Protein AF-A0A1Y2C3Q1-F1 (afdb_monomer_lite)

Secondary structure (DSSP, 8-state):
------------PPP-------TT---TTS--SSHHHHHHHHHHHHHHHHHHHHHHHHHHHHHHHHHHTSHHHHHHHHHHHHHHHHHHHHHHHHHHHHHHH------------------------------S----PPPPPP------------------HHHHHHHHSPP-PPPPHHHHHHHHHHHHHHHHHT-GGGTT-HHHHHHHHHHHHHHHHHHHTT--HHHHHHHHHHHHHHHHHHHHHHTT-HHHHHHHHHHHHHHHHHH---HHHHTSPPGGGTT---

pLDDT: mean 74.07, std 19.71, range [37.53, 97.88]

Radius of gyration: 37.32 Å; chains: 1; bounding box: 146×55×83 Å

Organism: NCBI:txid329046

Sequence (286 aa):
MNFHIGNHAWYGGPLPTKTKSNRGRKPTNTEPATKRIAQVRAATAKYKEKKEQYVKGLEDTLQQLKLQQTPEYRAFLQERLAFLESENQALKALAASFTTMDGNNYNFDFNFATDSEVSPPSVFSSETQFDDLFIFDPIPLPSTTFIQSYADASSVSSTDSDLEVLLNSPLIEPPTPESVVEIPFHKIKKALYAIPSLANDPKLVDTLYDHYVTFLGFLTQEVNPFFCRFTYGKILIAQGKLVEKCKPSQQDVTTAVSIFDAVKDEFMCDIDEVCAPNPRFKKLEI

InterPro domains:
  IPR046347 Basic-leucine zipper domain superfamily [SSF57959] (31-91)
  IPR050936 AP-1-like transcription factor yap1-like [PTHR40621] (16-120)

Structure (mmCIF, N/CA/C/O backbone):
data_AF-A0A1Y2C3Q1-F1
#
_entry.id   AF-A0A1Y2C3Q1-F1
#
loop_
_atom_site.group_PDB
_atom_site.id
_atom_site.type_symbol
_atom_site.label_atom_id
_atom_site.label_alt_id
_atom_site.label_comp_id
_atom_site.label_asym_id
_atom_site.label_entity_id
_atom_site.label_seq_id
_atom_site.pdbx_PDB_ins_code
_atom_site.Cartn_x
_atom_site.Cartn_y
_atom_site.Cartn_z
_atom_site.occupancy
_atom_site.B_iso_or_equiv
_atom_site.auth_seq_id
_atom_site.auth_comp_id
_atom_site.auth_asym_id
_atom_site.auth_atom_id
_atom_site.pdbx_PDB_model_num
ATOM 1 N N . MET A 1 1 ? 92.241 7.405 45.699 1.00 43.59 1 MET A N 1
ATOM 2 C CA . MET A 1 1 ? 91.802 8.805 45.879 1.00 43.59 1 MET A CA 1
ATOM 3 C C . MET A 1 1 ? 90.330 8.784 46.244 1.00 43.59 1 MET A C 1
ATOM 5 O O . MET A 1 1 ? 89.537 8.259 45.476 1.00 43.59 1 MET A O 1
ATOM 9 N N . ASN A 1 2 ? 90.012 9.258 47.449 1.00 46.09 2 ASN A N 1
ATOM 10 C CA . ASN A 1 2 ? 88.661 9.351 48.004 1.00 46.09 2 ASN A CA 1
ATOM 11 C C . ASN A 1 2 ? 87.981 10.642 47.536 1.00 46.09 2 ASN A C 1
ATOM 13 O O . ASN A 1 2 ? 88.541 11.704 47.776 1.00 46.09 2 ASN A O 1
ATOM 17 N N . PHE A 1 3 ? 86.756 10.558 47.016 1.00 50.84 3 PHE A N 1
ATOM 18 C CA . PHE A 1 3 ? 85.782 11.661 47.003 1.00 50.84 3 PHE A CA 1
ATOM 19 C C . PHE A 1 3 ? 84.390 11.039 47.195 1.00 50.84 3 PHE A C 1
ATOM 21 O O . PHE A 1 3 ? 83.915 10.295 46.347 1.00 50.84 3 PHE A O 1
ATOM 28 N N . HIS A 1 4 ? 83.926 10.972 48.443 1.00 53.00 4 HIS A N 1
ATOM 29 C CA . HIS A 1 4 ? 82.964 11.893 49.068 1.00 53.00 4 HIS A CA 1
ATOM 30 C C . HIS A 1 4 ? 81.578 11.905 48.409 1.00 53.00 4 HIS A C 1
ATOM 32 O O . HIS A 1 4 ? 81.328 12.552 47.397 1.00 53.00 4 HIS A O 1
ATOM 38 N N . ILE A 1 5 ? 80.690 11.168 49.078 1.00 55.56 5 ILE A N 1
ATOM 39 C CA . ILE A 1 5 ? 79.243 11.094 48.908 1.00 55.56 5 ILE A CA 1
ATOM 40 C C . ILE A 1 5 ? 78.635 12.433 49.338 1.00 55.56 5 ILE A C 1
ATOM 42 O O . ILE A 1 5 ? 78.818 12.858 50.477 1.00 55.56 5 ILE A O 1
ATOM 46 N N . GLY A 1 6 ? 77.885 13.069 48.440 1.00 51.25 6 GLY A N 1
ATOM 47 C CA . GLY A 1 6 ? 77.020 14.206 48.741 1.00 51.25 6 GLY A CA 1
ATOM 48 C C . GLY A 1 6 ? 75.558 13.807 48.578 1.00 51.25 6 GLY A C 1
ATOM 49 O O . GLY A 1 6 ? 75.019 13.863 47.477 1.00 51.25 6 GLY A O 1
ATOM 50 N N . ASN A 1 7 ? 74.925 13.403 49.680 1.00 52.00 7 ASN A N 1
ATOM 51 C CA . ASN A 1 7 ? 73.472 13.300 49.782 1.00 52.00 7 ASN A CA 1
ATOM 52 C C . ASN A 1 7 ? 72.873 14.711 49.744 1.00 52.00 7 ASN A C 1
ATOM 54 O O . ASN A 1 7 ? 73.048 15.474 50.691 1.00 52.00 7 ASN A O 1
ATOM 58 N N . HIS A 1 8 ? 72.112 15.032 48.699 1.00 53.50 8 HIS A N 1
ATOM 59 C CA . HIS A 1 8 ? 71.187 16.162 48.721 1.00 53.50 8 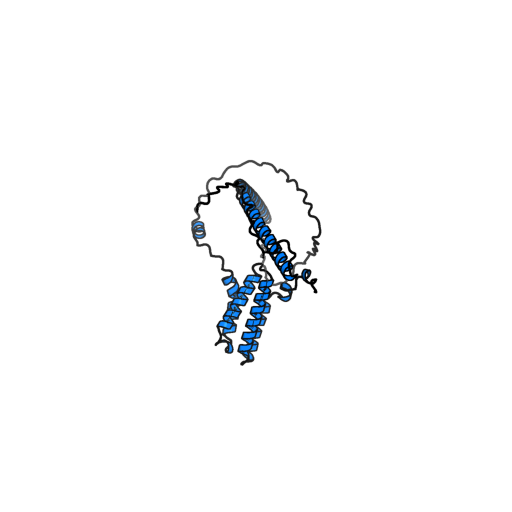HIS A CA 1
ATOM 60 C C . HIS A 1 8 ? 69.777 15.678 48.392 1.00 53.50 8 HIS A C 1
ATOM 62 O O . HIS A 1 8 ? 69.382 15.535 47.238 1.00 53.50 8 HIS A O 1
ATOM 68 N N . ALA A 1 9 ? 69.023 15.425 49.460 1.00 54.44 9 ALA A N 1
ATOM 69 C CA . ALA A 1 9 ? 67.578 15.332 49.427 1.00 54.44 9 ALA A CA 1
ATOM 70 C C . ALA A 1 9 ? 67.004 16.738 49.189 1.00 54.44 9 ALA A C 1
ATOM 72 O O . ALA A 1 9 ? 67.125 17.612 50.047 1.00 54.44 9 ALA A O 1
ATOM 73 N N . TRP A 1 10 ? 66.375 16.949 48.033 1.00 52.78 10 TRP A N 1
ATOM 74 C CA . TRP A 1 10 ? 65.517 18.103 47.773 1.00 52.78 10 TRP A CA 1
ATOM 75 C C . TRP A 1 10 ? 64.101 17.605 47.475 1.00 52.78 10 TRP A C 1
ATOM 77 O O . TRP A 1 10 ? 63.815 17.087 46.403 1.00 52.78 10 TRP A O 1
ATOM 87 N N . TYR A 1 11 ? 63.271 17.704 48.514 1.00 48.56 11 TYR A N 1
ATOM 88 C CA . TYR A 1 11 ? 61.828 17.942 48.533 1.00 48.56 11 TYR A CA 1
ATOM 89 C C . TYR A 1 11 ? 60.991 17.528 47.311 1.00 48.56 11 TYR A C 1
ATOM 91 O O . TYR A 1 11 ? 61.009 18.154 46.252 1.00 48.56 11 TYR A O 1
ATOM 99 N N . GLY A 1 12 ? 60.138 16.526 47.544 1.00 54.03 12 GLY A N 1
ATOM 100 C CA . GLY A 1 12 ? 59.015 16.169 46.688 1.00 54.03 12 GLY A CA 1
ATOM 101 C C . GLY A 1 12 ? 57.941 17.255 46.643 1.00 54.03 12 GLY A C 1
ATOM 102 O O . GLY A 1 12 ? 57.131 17.387 47.557 1.00 54.03 12 GLY A O 1
ATOM 103 N N . GLY A 1 13 ? 57.895 17.979 45.528 1.00 51.97 13 GLY A N 1
ATOM 104 C CA . GLY A 1 13 ? 56.669 18.598 45.033 1.00 51.97 13 GLY A CA 1
ATOM 105 C C . GLY A 1 13 ? 55.967 17.641 44.059 1.00 51.97 13 GLY A C 1
ATOM 106 O O . GLY A 1 13 ? 56.655 16.949 43.302 1.00 51.97 13 GLY A O 1
ATOM 107 N N . PRO A 1 14 ? 54.623 17.561 44.043 1.00 59.09 14 PRO A N 1
ATOM 108 C CA . PRO A 1 14 ? 53.914 16.797 43.026 1.00 59.09 14 PRO A CA 1
ATOM 109 C C . PRO A 1 14 ? 54.254 17.375 41.649 1.00 59.09 14 PRO A C 1
ATOM 111 O O . PRO A 1 14 ? 53.996 18.543 41.360 1.00 59.09 14 PRO A O 1
ATOM 114 N N . LEU A 1 15 ? 54.874 16.546 40.809 1.00 58.53 15 LEU A N 1
ATOM 115 C CA . LEU A 1 15 ? 55.157 16.873 39.417 1.00 58.53 15 LEU A CA 1
ATOM 116 C C . LEU A 1 15 ? 53.842 17.301 38.740 1.00 58.53 15 LEU A C 1
ATOM 118 O O . LEU A 1 15 ? 52.866 16.550 38.820 1.00 58.53 15 LEU A O 1
ATOM 122 N N . PRO A 1 16 ? 53.787 18.464 38.061 1.00 58.88 16 PRO A N 1
ATOM 123 C CA . PRO A 1 16 ? 52.615 18.855 37.296 1.00 58.88 16 PRO A CA 1
ATOM 124 C C . PRO A 1 16 ? 52.353 17.769 36.257 1.00 58.88 16 PRO A C 1
ATOM 126 O O . PRO A 1 16 ? 53.175 17.508 35.371 1.00 58.88 16 PRO A O 1
ATOM 129 N N . THR A 1 17 ? 51.221 17.086 36.407 1.00 60.34 17 THR A N 1
ATOM 130 C CA . THR A 1 17 ? 50.776 16.061 35.476 1.00 60.34 17 THR A CA 1
ATOM 131 C C . THR A 1 17 ? 50.603 16.736 34.124 1.00 60.34 17 THR A C 1
ATOM 133 O O . THR A 1 17 ? 49.692 17.530 33.905 1.00 60.34 17 THR A O 1
ATOM 136 N N . LYS A 1 18 ? 51.538 16.462 33.209 1.00 58.97 18 LYS A N 1
ATOM 137 C CA . LYS A 1 18 ? 51.430 16.853 31.805 1.00 58.97 18 LYS A CA 1
ATOM 138 C C . LYS A 1 18 ? 50.106 16.296 31.297 1.00 58.97 18 LYS A C 1
ATOM 140 O O . LYS A 1 18 ? 49.993 15.099 31.029 1.00 58.97 18 LYS A O 1
ATOM 145 N N . THR A 1 19 ? 49.095 17.154 31.201 1.00 59.28 19 THR A N 1
ATOM 146 C CA . THR A 1 19 ? 47.855 16.844 30.504 1.00 59.28 19 THR A CA 1
ATOM 147 C C . THR A 1 19 ? 48.266 16.403 29.108 1.00 59.28 19 THR A C 1
ATOM 149 O O . THR A 1 19 ? 48.978 17.116 28.398 1.00 59.28 19 THR A O 1
ATOM 152 N N . LYS A 1 20 ? 47.930 15.156 28.755 1.00 60.84 20 LYS A N 1
ATOM 153 C CA . LYS A 1 20 ? 48.218 14.592 27.437 1.00 60.84 20 LYS A CA 1
ATOM 154 C C . LYS A 1 20 ? 47.609 15.532 26.402 1.00 60.84 20 LYS A C 1
ATOM 156 O O . LYS A 1 20 ? 46.400 15.551 26.194 1.00 60.84 20 LYS A O 1
ATOM 161 N N . SER A 1 21 ? 48.465 16.348 25.799 1.00 58.47 21 SER A N 1
ATOM 162 C CA . SER A 1 21 ? 48.127 17.190 24.669 1.00 58.47 21 SER A CA 1
ATOM 163 C C . SER A 1 21 ? 47.647 16.259 23.564 1.00 58.47 21 SER A C 1
ATOM 165 O O . SER A 1 21 ? 48.439 15.528 22.970 1.00 58.47 21 SER A O 1
ATOM 167 N N . ASN A 1 22 ? 46.340 16.266 23.297 1.00 57.56 22 ASN A N 1
ATOM 168 C CA . ASN A 1 22 ? 45.761 15.699 22.083 1.00 57.56 22 ASN A CA 1
ATOM 169 C C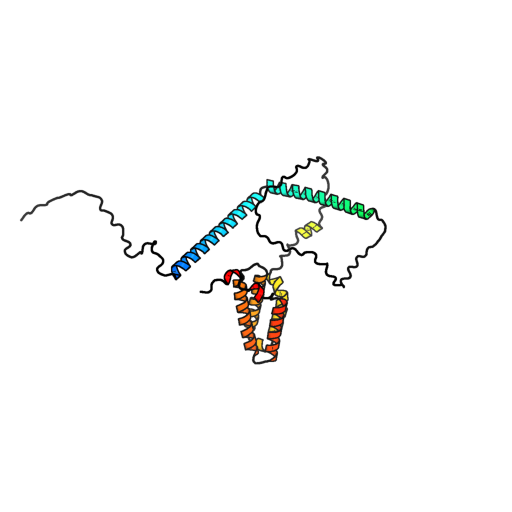 . ASN A 1 22 ? 46.153 16.599 20.900 1.00 57.56 22 ASN A C 1
ATOM 171 O O . ASN A 1 22 ? 45.308 17.224 20.258 1.00 57.56 22 ASN A O 1
ATOM 175 N N . ARG A 1 23 ? 47.461 16.705 20.642 1.00 54.28 23 ARG A N 1
ATOM 176 C CA . ARG A 1 23 ? 48.055 1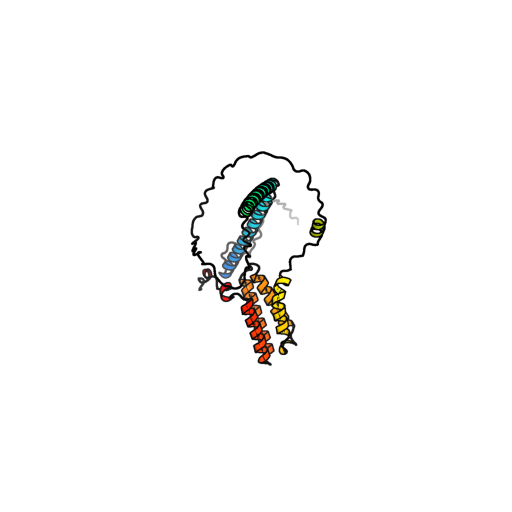7.412 19.513 1.00 54.28 23 ARG A CA 1
ATOM 177 C C . ARG A 1 23 ? 47.625 16.670 18.250 1.00 54.28 23 ARG A C 1
ATOM 179 O O . ARG A 1 23 ? 48.231 15.678 17.870 1.00 54.28 23 ARG A O 1
ATOM 186 N N . GLY A 1 24 ? 46.505 17.101 17.672 1.00 61.28 24 GLY A N 1
ATOM 187 C CA . GLY A 1 24 ? 45.910 16.497 16.477 1.00 61.28 24 GLY A CA 1
ATOM 188 C C . GLY A 1 24 ? 44.382 16.418 16.470 1.00 61.28 24 GLY A C 1
ATOM 189 O O . GLY A 1 24 ? 43.805 16.198 15.408 1.00 61.28 24 GLY A O 1
ATOM 190 N N . ARG A 1 25 ? 43.691 16.637 17.599 1.00 62.38 25 ARG A N 1
ATOM 191 C CA . ARG A 1 25 ? 42.221 16.736 17.595 1.00 62.38 25 ARG A CA 1
ATOM 192 C C . ARG A 1 25 ? 41.808 18.200 17.508 1.00 62.38 25 ARG A C 1
ATOM 194 O O . ARG A 1 25 ? 42.002 18.952 18.458 1.00 62.38 25 ARG A O 1
ATOM 201 N N . LYS A 1 26 ? 41.257 18.604 16.356 1.00 64.62 26 LYS A N 1
ATOM 202 C CA . LYS A 1 26 ? 40.632 19.926 16.204 1.00 64.62 26 LYS A CA 1
ATOM 203 C C . LYS A 1 26 ? 39.557 20.077 17.294 1.00 64.62 26 LYS A C 1
ATOM 205 O O . LYS A 1 26 ? 38.781 19.134 17.471 1.00 64.62 26 LYS A O 1
ATOM 210 N N . PRO A 1 27 ? 39.507 21.201 18.030 1.00 63.00 27 PRO A N 1
ATOM 211 C CA . PRO A 1 27 ? 38.452 21.432 19.006 1.00 63.00 27 PRO A CA 1
ATOM 212 C C . PRO A 1 27 ? 37.097 21.312 18.304 1.00 63.00 27 PRO A C 1
ATOM 214 O O . PRO A 1 27 ? 36.889 21.875 17.226 1.00 63.00 27 PRO A O 1
ATOM 217 N N . THR A 1 28 ? 36.181 20.560 18.912 1.00 58.22 28 THR A N 1
ATOM 218 C CA . THR A 1 28 ? 34.850 20.212 18.380 1.00 58.22 28 THR A CA 1
ATOM 219 C C . THR A 1 28 ? 33.963 21.436 18.106 1.00 58.22 28 THR A C 1
ATOM 221 O O . THR A 1 28 ? 32.899 21.298 17.516 1.00 58.22 28 THR A O 1
ATOM 224 N N . AS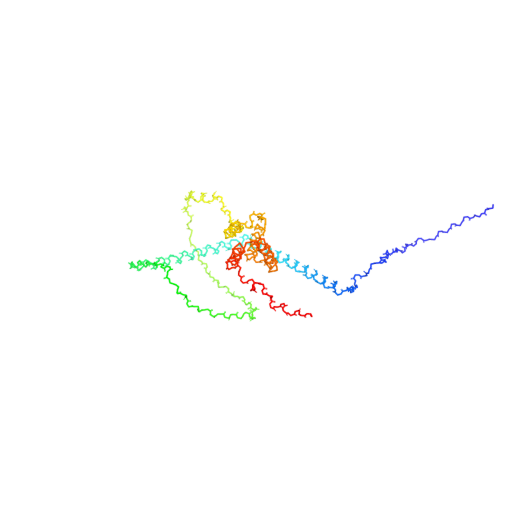N A 1 29 ? 34.428 22.630 18.486 1.00 57.53 29 ASN A N 1
ATOM 225 C CA . ASN A 1 29 ? 33.781 23.926 18.296 1.00 57.53 29 ASN A CA 1
ATOM 226 C C . ASN A 1 29 ? 34.214 24.662 17.012 1.00 57.53 29 ASN A C 1
ATOM 228 O O . ASN A 1 29 ? 33.951 25.848 16.853 1.00 57.53 29 ASN A O 1
ATOM 232 N N . THR A 1 30 ? 34.923 23.985 16.105 1.00 59.06 30 THR A N 1
ATOM 233 C CA . THR A 1 30 ? 35.246 24.549 14.791 1.00 59.06 30 THR A CA 1
ATOM 234 C C . THR A 1 30 ? 34.041 24.425 13.866 1.00 59.06 30 THR A C 1
ATOM 236 O O . THR A 1 30 ? 33.487 23.333 13.694 1.00 59.06 30 THR A O 1
ATOM 239 N N . GLU A 1 31 ? 33.644 25.554 13.274 1.00 61.81 31 GLU A N 1
ATOM 240 C CA . GLU A 1 31 ? 32.682 25.608 12.176 1.00 61.81 31 GLU A CA 1
ATOM 241 C C . GLU A 1 31 ? 32.985 24.497 11.151 1.00 61.81 31 GLU A C 1
ATOM 243 O O . GLU A 1 31 ? 34.153 24.175 10.893 1.00 61.81 31 GLU A O 1
ATOM 248 N N . PRO A 1 32 ? 31.953 23.832 10.606 1.00 64.50 32 PRO A N 1
ATOM 249 C CA . PRO A 1 32 ? 32.147 22.694 9.722 1.00 64.50 32 PRO A CA 1
ATOM 250 C C . PRO A 1 32 ? 33.004 23.107 8.525 1.00 64.50 32 PRO A C 1
ATOM 252 O O . PRO A 1 32 ? 32.660 24.028 7.795 1.00 64.50 32 PRO A O 1
ATOM 255 N N . ALA A 1 33 ? 34.102 22.379 8.300 1.00 68.50 33 ALA A N 1
ATOM 256 C CA . ALA A 1 33 ? 35.101 22.697 7.276 1.00 68.50 33 ALA A CA 1
ATOM 257 C C . ALA A 1 33 ? 34.529 22.828 5.847 1.00 68.50 33 ALA A C 1
ATOM 259 O O . ALA A 1 33 ? 35.192 23.367 4.968 1.00 68.50 33 ALA A O 1
ATOM 260 N N . THR A 1 34 ? 33.313 22.325 5.603 1.00 82.94 34 THR A N 1
ATOM 261 C CA . THR A 1 34 ? 32.574 22.490 4.348 1.00 82.94 34 THR A CA 1
ATOM 262 C C . THR A 1 34 ? 31.065 22.608 4.598 1.00 82.94 34 THR A C 1
ATOM 264 O O . THR A 1 34 ? 30.518 21.970 5.503 1.00 82.94 34 THR A O 1
ATOM 267 N N . LYS A 1 35 ? 30.365 23.360 3.730 1.00 84.81 35 LYS A N 1
ATOM 268 C CA . LYS A 1 35 ? 28.895 23.531 3.753 1.00 84.81 35 LYS A CA 1
ATOM 269 C C . LYS A 1 35 ? 28.137 22.194 3.783 1.00 84.81 35 LYS A C 1
ATOM 271 O O . LYS A 1 35 ? 27.154 22.053 4.504 1.00 84.81 35 LYS A O 1
ATOM 276 N N . ARG A 1 36 ? 28.638 21.180 3.066 1.00 80.50 36 ARG A N 1
ATOM 277 C CA . ARG A 1 36 ? 28.047 19.831 3.022 1.00 80.50 36 ARG A CA 1
ATOM 278 C C . ARG A 1 36 ? 28.038 19.149 4.394 1.00 80.50 36 ARG A C 1
ATOM 280 O O . ARG A 1 36 ? 27.043 18.537 4.763 1.00 80.50 36 ARG A O 1
ATOM 287 N N . ILE A 1 37 ? 29.114 19.278 5.174 1.00 83.56 37 ILE A N 1
ATOM 288 C CA . ILE A 1 37 ? 29.184 18.696 6.525 1.00 83.56 37 ILE A CA 1
ATOM 289 C C . ILE A 1 37 ? 28.181 19.386 7.457 1.00 83.56 37 ILE A C 1
ATOM 291 O O . ILE A 1 37 ? 27.545 18.710 8.265 1.00 83.56 37 ILE A O 1
ATOM 295 N N . ALA A 1 38 ? 27.999 20.705 7.323 1.00 84.88 38 ALA A N 1
ATOM 296 C CA . ALA A 1 38 ? 26.999 21.458 8.080 1.00 84.88 38 ALA A CA 1
ATOM 297 C C . ALA A 1 38 ? 25.581 20.926 7.823 1.00 84.88 38 ALA A C 1
ATOM 299 O O . ALA A 1 38 ? 24.855 20.611 8.763 1.00 84.88 38 ALA A O 1
ATOM 300 N N . GLN A 1 39 ? 25.229 20.750 6.546 1.00 86.19 39 GLN A N 1
ATOM 301 C CA . GLN A 1 39 ? 23.926 20.230 6.128 1.00 86.19 39 GLN A CA 1
ATOM 302 C C . GLN A 1 39 ? 23.690 18.805 6.632 1.00 86.19 39 GLN A C 1
ATOM 304 O O . GLN A 1 39 ? 22.630 18.523 7.181 1.00 86.19 39 GLN A O 1
ATOM 309 N N . VAL A 1 40 ? 24.684 17.917 6.518 1.00 89.62 40 VAL A N 1
ATOM 310 C CA . VAL A 1 40 ? 24.572 16.538 7.023 1.00 89.62 40 VAL A CA 1
ATOM 311 C C . VAL A 1 40 ? 24.378 16.518 8.541 1.00 89.62 40 VAL A C 1
ATOM 313 O O . VAL A 1 40 ? 23.530 15.776 9.038 1.00 89.62 40 VAL A O 1
ATOM 316 N N . ARG A 1 41 ? 25.108 17.354 9.293 1.00 88.75 41 ARG A N 1
ATOM 317 C CA . ARG A 1 41 ? 24.933 17.471 10.751 1.00 88.75 41 ARG A CA 1
ATOM 318 C C . ARG A 1 41 ? 23.541 17.988 11.113 1.00 88.75 41 ARG A C 1
ATOM 320 O O . ARG A 1 41 ? 22.904 17.398 11.979 1.00 88.75 41 ARG A O 1
ATOM 327 N N . ALA A 1 42 ? 23.057 19.020 10.424 1.00 89.31 42 ALA A N 1
ATOM 328 C CA . ALA A 1 42 ? 21.718 19.567 10.633 1.00 89.31 42 ALA A CA 1
ATOM 329 C C . ALA A 1 42 ? 20.618 18.542 10.303 1.00 89.31 42 ALA A C 1
ATOM 331 O O . ALA A 1 42 ? 19.697 18.348 11.092 1.00 89.31 42 ALA A O 1
ATOM 332 N N . ALA A 1 43 ? 20.746 17.822 9.185 1.00 88.25 43 ALA A N 1
ATOM 333 C CA . ALA A 1 43 ? 19.815 16.763 8.800 1.00 88.25 43 ALA A CA 1
ATOM 334 C C . ALA A 1 43 ? 19.802 15.615 9.823 1.00 88.25 43 ALA A C 1
ATOM 336 O O . ALA A 1 43 ? 18.737 15.127 10.195 1.00 88.25 43 ALA A O 1
ATOM 337 N N . THR A 1 44 ? 20.977 15.229 10.329 1.00 92.19 44 THR A N 1
ATOM 338 C CA . THR A 1 44 ? 21.107 14.192 11.363 1.00 92.19 44 THR A CA 1
ATOM 339 C C . THR A 1 44 ? 20.488 14.639 12.688 1.00 92.19 44 THR A C 1
ATOM 341 O O . THR A 1 44 ? 19.787 13.853 13.319 1.00 92.19 44 THR A O 1
ATOM 344 N N . ALA A 1 45 ? 20.714 15.889 13.106 1.00 93.38 45 ALA A N 1
ATOM 345 C CA . ALA A 1 45 ? 20.102 16.452 14.310 1.00 93.38 45 ALA A CA 1
ATOM 346 C C . ALA A 1 45 ? 18.571 16.467 14.197 1.00 93.38 45 ALA A C 1
ATOM 348 O O . ALA A 1 45 ? 17.893 15.937 15.070 1.00 93.38 45 ALA A O 1
ATOM 349 N N . LYS A 1 46 ? 18.039 16.945 13.065 1.00 93.50 46 LYS A N 1
ATOM 350 C CA . LYS A 1 46 ? 16.597 16.954 12.785 1.00 93.50 46 LYS A CA 1
ATOM 351 C C . LYS A 1 46 ? 15.989 15.549 12.771 1.00 93.50 46 LYS A C 1
ATOM 353 O O . LYS A 1 46 ? 14.865 15.357 13.220 1.00 93.50 46 LYS A O 1
ATOM 358 N N . TYR A 1 47 ? 16.708 14.557 12.247 1.00 91.94 47 TYR A N 1
ATOM 359 C CA . TYR A 1 47 ? 16.251 13.166 12.274 1.00 91.94 47 TYR A CA 1
ATOM 360 C C . TYR A 1 47 ? 16.193 12.610 13.703 1.00 91.94 47 TYR A C 1
ATOM 362 O O . TYR A 1 47 ? 15.213 11.960 14.062 1.00 91.94 47 TYR A O 1
ATOM 370 N N . LYS A 1 48 ? 17.212 12.890 14.527 1.00 95.31 48 LYS A N 1
ATOM 371 C CA . LYS A 1 48 ? 17.223 12.495 15.943 1.00 95.31 48 LYS A CA 1
ATOM 372 C C . LYS A 1 48 ? 16.074 13.136 16.715 1.00 95.31 48 LYS A C 1
ATOM 374 O O . LYS A 1 48 ? 15.336 12.413 17.368 1.00 95.31 48 LYS A O 1
ATOM 379 N N . GLU A 1 49 ? 15.865 14.439 16.544 1.00 95.25 49 GLU A N 1
ATOM 380 C CA . GLU A 1 49 ? 14.766 15.178 17.174 1.00 95.25 49 GLU A CA 1
ATOM 381 C C . GLU A 1 49 ? 13.395 14.584 16.815 1.00 95.25 49 GLU A C 1
ATOM 383 O O . GLU A 1 49 ? 12.593 14.296 17.697 1.00 95.25 49 GLU A O 1
ATOM 388 N N . LYS A 1 50 ? 13.143 14.306 15.528 1.00 92.81 50 LYS A N 1
ATOM 389 C CA . LYS A 1 50 ? 11.899 13.647 15.094 1.00 92.81 50 LYS A CA 1
ATOM 390 C C . LYS A 1 50 ? 11.711 12.270 15.726 1.00 92.81 50 LYS A C 1
ATOM 392 O O . LYS A 1 50 ? 10.595 11.908 16.084 1.00 92.81 50 LYS A O 1
ATOM 397 N N . LYS A 1 51 ? 12.789 11.491 15.845 1.00 96.19 51 LYS A N 1
ATOM 398 C CA . LYS A 1 51 ? 12.739 10.162 16.461 1.00 96.19 51 LYS A CA 1
ATOM 399 C C . LYS A 1 51 ? 12.446 10.256 17.959 1.00 96.19 51 LYS A C 1
ATOM 401 O O . LYS A 1 51 ? 11.643 9.477 18.455 1.00 96.19 51 LYS A O 1
ATOM 406 N N . GLU A 1 52 ? 13.063 11.203 18.657 1.00 95.75 52 GLU A N 1
ATOM 407 C CA . GLU A 1 52 ? 12.811 11.467 20.078 1.00 95.75 52 GLU A CA 1
ATOM 408 C C . GLU A 1 52 ? 11.364 11.921 20.312 1.00 95.75 52 GLU A C 1
ATOM 410 O O . GLU A 1 52 ? 10.698 11.385 21.193 1.00 95.75 52 GLU A O 1
ATOM 415 N N . GLN A 1 53 ? 10.835 12.820 19.474 1.00 95.38 53 GLN A N 1
ATOM 416 C CA . GLN A 1 53 ? 9.426 13.230 19.519 1.00 95.38 53 GLN A CA 1
ATOM 417 C C . GLN A 1 53 ? 8.468 12.061 19.264 1.00 95.38 53 GLN A C 1
ATOM 419 O O . GLN A 1 53 ? 7.474 11.926 19.970 1.00 95.38 53 GLN A O 1
ATOM 424 N N . TYR A 1 54 ? 8.771 11.200 18.288 1.00 89.88 54 TYR A N 1
ATOM 425 C CA . TYR A 1 54 ? 7.955 10.022 17.993 1.00 89.88 54 TYR A CA 1
ATOM 426 C C . TYR A 1 54 ? 7.932 9.029 19.160 1.00 89.88 54 TYR A C 1
ATOM 428 O O . TYR A 1 54 ? 6.861 8.592 19.569 1.00 89.88 54 TYR A O 1
ATOM 436 N N . VAL A 1 55 ? 9.098 8.705 19.730 1.00 95.06 55 VAL A N 1
ATOM 437 C CA . VAL A 1 55 ? 9.188 7.813 20.897 1.00 95.06 55 VAL A CA 1
ATOM 438 C C . VAL A 1 55 ? 8.431 8.405 22.082 1.00 95.06 55 VAL A C 1
ATOM 440 O O . VAL A 1 55 ? 7.651 7.694 22.705 1.00 95.06 55 VAL A O 1
ATOM 443 N N . LYS A 1 56 ? 8.575 9.710 22.334 1.00 97.00 56 LYS A N 1
ATOM 444 C CA . LYS A 1 56 ? 7.817 10.399 23.379 1.00 97.00 56 LYS A CA 1
ATOM 445 C C . LYS A 1 56 ? 6.303 10.314 23.146 1.00 97.00 56 LYS A C 1
ATOM 447 O O . LYS A 1 56 ? 5.570 9.982 24.065 1.00 97.00 56 LYS A O 1
ATOM 452 N N . GLY A 1 57 ? 5.833 10.533 21.916 1.00 93.69 57 GLY A N 1
ATOM 453 C CA . GLY A 1 57 ? 4.414 10.380 21.576 1.00 93.69 57 GLY A CA 1
ATOM 454 C C . GLY A 1 57 ? 3.896 8.950 21.777 1.00 93.69 57 GLY A C 1
ATOM 455 O O . GLY A 1 57 ? 2.779 8.751 22.254 1.00 93.69 57 GLY A O 1
ATOM 456 N N . LEU A 1 58 ? 4.714 7.936 21.478 1.00 93.12 58 LEU A N 1
ATOM 457 C CA . LEU A 1 58 ? 4.377 6.543 21.783 1.00 93.12 58 LEU A CA 1
ATOM 458 C C . LEU A 1 58 ? 4.309 6.280 23.293 1.00 93.12 58 LEU A C 1
ATOM 460 O O . LEU A 1 58 ? 3.413 5.580 23.751 1.00 93.12 58 LEU A O 1
ATOM 464 N N . GLU A 1 59 ? 5.223 6.840 24.082 1.00 95.69 59 GLU A N 1
ATOM 465 C CA . GLU A 1 59 ? 5.186 6.720 25.543 1.00 95.69 59 GLU A CA 1
ATOM 466 C C . GLU A 1 59 ? 3.944 7.403 26.135 1.00 95.69 59 GLU A C 1
ATOM 468 O O . GLU A 1 59 ? 3.269 6.807 26.978 1.00 95.69 59 GLU A O 1
ATOM 473 N N . ASP A 1 60 ? 3.593 8.595 25.647 1.00 95.81 60 ASP A N 1
ATOM 474 C CA . ASP A 1 60 ? 2.411 9.350 26.074 1.00 95.81 60 ASP A CA 1
ATOM 475 C C . ASP A 1 60 ? 1.108 8.602 25.727 1.00 95.81 60 ASP A C 1
ATOM 477 O O . ASP A 1 60 ? 0.225 8.454 26.575 1.00 95.81 60 ASP A O 1
ATOM 481 N N . THR A 1 61 ? 0.990 8.054 24.512 1.00 92.56 61 THR A N 1
ATOM 482 C CA . THR A 1 61 ? -0.183 7.248 24.105 1.00 92.56 61 THR A CA 1
ATOM 483 C C . THR A 1 61 ? -0.304 5.956 24.909 1.00 92.56 61 THR A C 1
ATOM 485 O O . THR A 1 61 ? -1.400 5.583 25.326 1.00 92.56 61 THR A O 1
ATOM 488 N N . LEU A 1 62 ? 0.813 5.290 25.210 1.00 93.00 62 LEU A N 1
ATOM 489 C CA . LEU A 1 62 ? 0.828 4.097 26.056 1.00 93.00 62 LEU A CA 1
ATOM 490 C C . LEU A 1 62 ? 0.392 4.438 27.492 1.00 93.00 62 LEU A C 1
ATOM 492 O O . LEU A 1 62 ? -0.357 3.678 28.108 1.00 93.00 62 LEU A O 1
ATOM 496 N N . GLN A 1 63 ? 0.802 5.592 28.025 1.00 92.88 63 GLN A N 1
ATOM 497 C CA . GLN A 1 63 ? 0.319 6.080 29.320 1.00 92.88 63 GLN A CA 1
ATOM 498 C C . GLN A 1 63 ? -1.187 6.368 29.300 1.00 92.88 63 GLN A C 1
ATOM 500 O O . GLN A 1 63 ? -1.889 5.935 30.213 1.00 92.88 63 GLN A O 1
ATOM 505 N N . GLN A 1 64 ? -1.708 7.012 28.252 1.00 88.88 64 GLN A N 1
ATOM 506 C CA . GLN A 1 64 ? -3.149 7.250 28.100 1.00 88.88 64 GLN A CA 1
ATOM 507 C C . GLN A 1 64 ? -3.945 5.943 28.032 1.00 88.88 64 GLN A C 1
ATOM 509 O O . GLN A 1 64 ? -4.929 5.787 28.752 1.00 88.88 64 GLN A O 1
ATOM 514 N N . LEU A 1 65 ? -3.489 4.968 27.241 1.00 85.56 65 LEU A N 1
ATOM 515 C CA . LEU A 1 65 ? -4.130 3.653 27.153 1.00 85.56 65 LEU A CA 1
ATOM 516 C C . LEU A 1 65 ? -4.099 2.908 28.491 1.00 85.56 65 LEU A C 1
ATOM 518 O O . LEU A 1 65 ? -5.071 2.253 28.857 1.00 85.56 65 LEU A O 1
ATOM 522 N N . LYS A 1 66 ? -3.014 3.031 29.263 1.00 87.25 66 LYS A N 1
ATOM 523 C CA . LYS A 1 66 ? -2.942 2.462 30.617 1.00 87.25 66 LYS A CA 1
ATOM 524 C C . LYS A 1 66 ? -3.927 3.121 31.578 1.00 87.25 66 LYS A C 1
ATOM 526 O O . LYS A 1 66 ? -4.550 2.414 32.364 1.00 87.25 66 LYS A O 1
ATOM 531 N N . LEU A 1 67 ? -4.106 4.439 31.498 1.00 83.81 67 LEU A N 1
ATOM 532 C CA . LEU A 1 67 ? -5.117 5.153 32.286 1.00 83.81 67 LEU A CA 1
ATOM 533 C C . LEU A 1 67 ? -6.540 4.716 31.900 1.00 83.81 67 LEU A C 1
ATOM 535 O O . LEU A 1 67 ? -7.374 4.499 32.777 1.00 83.81 67 LEU A O 1
ATOM 539 N N . GLN A 1 68 ? -6.798 4.483 30.612 1.00 80.94 68 GLN A N 1
ATOM 540 C CA . GLN A 1 68 ? -8.066 3.929 30.118 1.00 80.94 68 GLN A CA 1
ATOM 541 C C . GLN A 1 68 ? -8.269 2.444 30.481 1.00 80.94 68 GLN A C 1
ATOM 543 O O . GLN A 1 68 ? -9.382 1.936 30.425 1.00 80.94 68 GLN A O 1
ATOM 548 N N . GLN A 1 69 ? -7.230 1.712 30.886 1.00 81.62 69 GLN A N 1
ATOM 549 C CA . GLN A 1 69 ? -7.378 0.339 31.386 1.00 81.62 69 GLN A CA 1
ATOM 550 C C . GLN A 1 69 ? -7.694 0.257 32.882 1.00 81.62 69 GLN A C 1
ATOM 552 O O . GLN A 1 69 ? -7.827 -0.851 33.409 1.00 81.62 69 GLN A O 1
ATOM 557 N N . THR A 1 70 ? -7.828 1.391 33.572 1.00 88.25 70 THR A N 1
ATOM 558 C CA . THR A 1 70 ? -8.240 1.390 34.976 1.00 88.25 70 THR A CA 1
ATOM 559 C C . THR A 1 70 ? -9.604 0.703 35.136 1.00 88.25 70 THR A C 1
ATOM 561 O O . THR A 1 70 ? -10.485 0.851 34.281 1.00 88.25 70 THR A O 1
ATOM 564 N N . PRO A 1 71 ? -9.801 -0.083 36.211 1.00 86.12 71 PRO A N 1
ATOM 565 C CA . PRO A 1 71 ? -11.069 -0.773 36.448 1.00 86.12 71 PRO A CA 1
ATOM 566 C C . PRO A 1 71 ? -12.238 0.215 36.563 1.00 86.12 71 PRO A C 1
ATOM 568 O O . PRO A 1 71 ? -13.341 -0.102 36.134 1.00 86.12 71 PRO A O 1
ATOM 571 N N . GLU A 1 72 ? -11.974 1.427 37.056 1.00 88.38 72 GLU A N 1
ATOM 572 C CA . GLU A 1 72 ? -12.942 2.524 37.136 1.00 88.38 72 GLU A CA 1
ATOM 573 C C . GLU A 1 72 ? -13.416 2.978 35.750 1.00 88.38 72 GLU A C 1
ATOM 575 O O . GLU A 1 72 ? -14.619 3.071 35.514 1.00 88.38 72 GLU A O 1
ATOM 580 N N . TYR A 1 73 ? -12.499 3.186 34.797 1.00 84.69 73 TYR A N 1
ATOM 581 C CA . TYR A 1 73 ? -12.873 3.571 33.433 1.00 84.69 73 TYR A CA 1
ATOM 582 C C . TYR A 1 73 ? -13.622 2.450 32.702 1.00 84.69 73 TYR A C 1
ATOM 584 O O . TYR A 1 73 ? -14.576 2.709 31.971 1.00 84.69 73 TYR A O 1
ATOM 592 N N . ARG A 1 74 ? -13.243 1.187 32.936 1.00 84.88 74 ARG A N 1
ATOM 593 C CA . ARG A 1 74 ? -13.988 0.033 32.409 1.00 84.88 74 ARG A CA 1
ATOM 594 C C . ARG A 1 74 ? -15.405 -0.040 32.971 1.00 84.88 74 ARG A C 1
ATOM 596 O O . ARG A 1 74 ? -16.330 -0.259 32.197 1.00 84.88 74 ARG A O 1
ATOM 603 N N . ALA A 1 75 ? -15.575 0.170 34.276 1.00 91.25 75 ALA A N 1
ATOM 604 C CA . ALA A 1 75 ? -16.891 0.205 34.909 1.00 91.25 75 ALA A CA 1
ATOM 605 C C . ALA A 1 75 ? -17.752 1.346 34.343 1.00 91.25 75 ALA A C 1
ATOM 607 O O . ALA A 1 75 ? -18.897 1.113 33.970 1.00 91.25 75 ALA A O 1
ATOM 608 N N . PHE A 1 76 ? -17.172 2.538 34.170 1.00 93.06 76 PHE A N 1
ATOM 609 C CA . PHE A 1 76 ? -17.840 3.675 33.532 1.00 93.06 76 PHE A CA 1
ATOM 610 C C . PHE A 1 76 ? -18.294 3.365 32.094 1.00 93.06 76 PHE A C 1
ATOM 612 O O . PHE A 1 76 ? -19.426 3.669 31.717 1.00 93.06 76 PHE A O 1
ATOM 619 N N . LEU A 1 77 ? -17.443 2.728 31.281 1.00 91.00 77 LEU A N 1
ATOM 620 C CA . LEU A 1 77 ? -17.813 2.326 29.920 1.00 91.00 77 LEU A CA 1
ATOM 621 C C . LEU A 1 77 ? -18.928 1.273 29.905 1.00 91.00 77 LEU A C 1
ATOM 623 O O . LEU A 1 77 ? -19.825 1.357 29.069 1.00 91.00 77 LEU A O 1
ATOM 627 N N . GLN A 1 78 ? -18.892 0.302 30.819 1.00 94.19 78 GLN A N 1
ATOM 628 C CA . GLN A 1 78 ? -19.940 -0.715 30.950 1.00 94.19 78 GLN A CA 1
ATOM 629 C C . GLN A 1 78 ? -21.276 -0.104 31.377 1.00 94.19 78 GLN A C 1
ATOM 631 O O . GLN A 1 78 ? -22.307 -0.434 30.798 1.00 94.19 78 GLN A O 1
ATOM 636 N N . GLU A 1 79 ? -21.259 0.827 32.331 1.00 97.00 79 GLU A N 1
ATOM 637 C CA . GLU A 1 79 ? -22.446 1.575 32.749 1.00 97.00 79 GLU A CA 1
ATOM 638 C C . GLU A 1 79 ? -23.026 2.387 31.583 1.00 97.00 79 GLU A C 1
ATOM 640 O O . GLU A 1 79 ? -24.232 2.351 31.327 1.00 97.00 79 GLU A O 1
ATOM 645 N N . ARG A 1 80 ? -22.168 3.060 30.806 1.00 95.69 80 ARG A N 1
ATOM 646 C CA . ARG A 1 80 ? -22.604 3.823 29.632 1.00 95.69 80 ARG A CA 1
ATOM 647 C C . ARG A 1 80 ? -23.182 2.931 28.533 1.00 95.69 80 ARG A C 1
ATOM 649 O O . ARG A 1 80 ? -24.157 3.330 27.900 1.00 95.69 80 ARG A O 1
ATOM 656 N N . LEU A 1 81 ? -22.600 1.755 28.301 1.00 95.06 81 LEU A N 1
ATOM 657 C CA . LEU A 1 81 ? -23.134 0.773 27.356 1.00 95.06 81 LEU A CA 1
ATOM 658 C C . LEU A 1 81 ? -24.505 0.264 27.801 1.00 95.06 81 LEU A C 1
ATOM 660 O O . LEU A 1 81 ? -25.442 0.328 27.012 1.00 95.06 81 LEU A O 1
ATOM 664 N N . ALA A 1 82 ? -24.651 -0.135 29.067 1.00 97.25 82 ALA A N 1
ATOM 665 C CA . ALA A 1 82 ? -25.931 -0.583 29.616 1.00 97.25 82 ALA A CA 1
ATOM 666 C C . ALA A 1 82 ? -27.020 0.499 29.492 1.00 97.25 82 ALA A C 1
ATOM 668 O O . ALA A 1 82 ? -28.157 0.208 29.116 1.00 97.25 82 ALA A O 1
ATOM 669 N N . PHE A 1 83 ? -26.663 1.766 29.732 1.00 97.44 83 PHE A N 1
ATOM 670 C CA . PHE A 1 83 ? -27.562 2.899 29.519 1.00 97.44 83 PHE A CA 1
ATOM 671 C C . PHE A 1 83 ? -28.015 3.002 28.053 1.00 97.44 83 PHE A C 1
ATOM 673 O O . PHE A 1 83 ? -29.215 3.046 27.782 1.00 97.44 83 PHE A O 1
ATOM 680 N N . LEU A 1 84 ? -27.074 2.992 27.103 1.00 96.50 84 LEU A N 1
ATOM 681 C CA . LEU A 1 84 ? -27.380 3.114 25.672 1.00 96.50 84 LEU A CA 1
ATOM 682 C C . LEU A 1 84 ? -28.189 1.926 25.139 1.00 96.50 84 LEU A C 1
ATOM 684 O O . LEU A 1 84 ? -29.065 2.108 24.296 1.00 96.50 84 LEU A O 1
ATOM 688 N N . GLU A 1 85 ? -27.930 0.716 25.629 1.00 96.50 85 GLU A N 1
ATOM 689 C CA . GLU A 1 85 ? -28.713 -0.471 25.281 1.00 96.50 85 GLU A CA 1
ATOM 690 C C . GLU A 1 85 ? -30.159 -0.347 25.764 1.00 96.50 85 GLU A C 1
ATOM 692 O O . GLU A 1 85 ? -31.081 -0.638 24.998 1.00 96.50 85 GLU A O 1
ATOM 697 N N . SER A 1 86 ? -30.371 0.151 26.987 1.00 97.88 86 SER A N 1
ATOM 698 C CA . SER A 1 86 ? -31.717 0.380 27.525 1.00 97.88 86 SER A CA 1
ATOM 699 C C . SER A 1 86 ? -32.494 1.432 26.721 1.00 97.88 86 SER A C 1
ATOM 701 O O . SER A 1 86 ? -33.665 1.230 26.396 1.00 97.88 86 SER A O 1
ATOM 703 N N . GLU A 1 87 ? -31.829 2.514 26.308 1.00 97.38 87 GLU A N 1
ATOM 704 C CA . GLU A 1 87 ? -32.415 3.559 25.466 1.00 97.38 87 GLU A CA 1
ATOM 705 C C . GLU A 1 87 ? -32.767 3.017 24.074 1.00 97.38 87 GLU A C 1
ATOM 707 O O . GLU A 1 87 ? -33.871 3.234 23.572 1.00 97.38 87 GLU A O 1
ATOM 712 N N . ASN A 1 88 ? -31.868 2.238 23.466 1.00 95.94 88 ASN A N 1
ATOM 713 C CA . ASN A 1 88 ? -32.102 1.612 22.167 1.00 95.94 88 ASN A CA 1
ATOM 714 C C . ASN A 1 88 ? -33.282 0.627 22.216 1.00 95.94 88 ASN A C 1
ATOM 716 O O . ASN A 1 88 ? -34.108 0.600 21.303 1.00 95.94 88 ASN A O 1
ATOM 720 N N . GLN A 1 89 ? -33.407 -0.149 23.297 1.00 97.12 89 GLN A N 1
ATOM 721 C CA . GLN A 1 89 ? -34.559 -1.024 23.522 1.00 97.12 89 GLN A CA 1
ATOM 722 C C . GLN A 1 89 ? -35.863 -0.231 23.667 1.00 97.12 89 GLN A C 1
ATOM 724 O O . GLN A 1 89 ? -36.862 -0.602 23.049 1.00 97.12 89 GLN A O 1
ATOM 729 N N . ALA A 1 90 ? -35.858 0.882 24.405 1.00 96.62 90 ALA A N 1
ATOM 730 C CA . ALA A 1 90 ? -37.029 1.748 24.543 1.00 96.62 90 ALA A CA 1
ATOM 731 C C . ALA A 1 90 ? -37.461 2.351 23.195 1.00 96.62 90 ALA A C 1
ATOM 733 O O . ALA A 1 90 ? -38.646 2.334 22.857 1.00 96.62 90 ALA A O 1
ATOM 734 N N . LEU A 1 91 ? -36.504 2.813 22.383 1.00 95.06 91 LEU A N 1
ATOM 735 C CA . LEU A 1 91 ? -36.769 3.326 21.037 1.00 95.06 91 LEU A CA 1
ATOM 736 C C . LEU A 1 91 ? -37.314 2.242 20.103 1.00 95.06 91 LEU A C 1
ATOM 738 O O . LEU A 1 91 ? -38.252 2.504 19.353 1.00 95.06 91 LEU A O 1
ATOM 742 N N . LYS A 1 92 ? -36.784 1.016 20.168 1.00 94.38 92 LYS A N 1
ATOM 743 C CA . LYS A 1 92 ? -37.312 -0.127 19.405 1.00 94.38 92 LYS A CA 1
ATOM 744 C C . LYS A 1 92 ? -38.734 -0.491 19.822 1.00 94.38 92 LYS A C 1
ATOM 746 O O . LYS A 1 92 ? -39.562 -0.754 18.955 1.00 94.38 92 LYS A O 1
ATOM 751 N N . ALA A 1 93 ? -39.035 -0.476 21.120 1.00 94.50 93 ALA A N 1
ATOM 752 C CA . ALA A 1 93 ? -40.384 -0.729 21.623 1.00 94.50 93 ALA A CA 1
ATOM 753 C C . ALA A 1 93 ? -41.374 0.353 21.160 1.00 94.50 93 ALA A C 1
ATOM 755 O O . ALA A 1 93 ? -42.492 0.041 20.753 1.00 94.50 93 ALA A O 1
ATOM 756 N N . LEU A 1 94 ? -40.942 1.616 21.161 1.00 93.75 94 LEU A N 1
ATOM 757 C CA . LEU A 1 94 ? -41.720 2.739 20.648 1.00 93.75 94 LEU A CA 1
ATOM 758 C C . LEU A 1 94 ? -41.919 2.634 19.127 1.00 93.75 94 LEU A C 1
ATOM 760 O O . LEU A 1 94 ? -43.031 2.802 18.648 1.00 93.75 94 LEU A O 1
ATOM 764 N N . ALA A 1 95 ? -40.893 2.270 18.357 1.00 89.62 95 ALA A N 1
ATOM 765 C CA . ALA A 1 95 ? -41.038 2.026 16.921 1.00 89.62 95 ALA A CA 1
ATOM 766 C C . ALA A 1 95 ? -42.014 0.871 16.620 1.00 89.62 95 ALA A C 1
ATOM 768 O O . ALA A 1 95 ? -42.829 0.974 15.704 1.00 89.62 95 ALA A O 1
ATOM 769 N N . ALA A 1 96 ? -41.977 -0.201 17.418 1.00 89.62 96 ALA A N 1
ATOM 770 C CA . ALA A 1 96 ? -42.888 -1.337 17.290 1.00 89.62 96 ALA A CA 1
ATOM 771 C C . ALA A 1 96 ? -44.350 -0.997 17.648 1.00 89.62 96 ALA A C 1
ATOM 773 O O . ALA A 1 96 ? -45.282 -1.606 17.118 1.00 89.62 96 ALA A O 1
ATOM 774 N N . SER A 1 97 ? -44.591 -0.023 18.532 1.00 88.38 97 SER A N 1
ATOM 775 C CA . SER A 1 97 ? -45.958 0.426 18.827 1.00 88.38 97 SER A CA 1
ATOM 776 C C . SER A 1 97 ? -46.547 1.272 17.693 1.00 88.38 97 SER A C 1
ATOM 778 O O . SER A 1 97 ? -47.746 1.185 17.432 1.00 88.38 97 SER A O 1
ATOM 780 N N . PHE A 1 98 ? -45.718 2.016 16.952 1.00 85.38 98 PHE A N 1
ATOM 781 C CA . PHE A 1 98 ? -46.165 2.735 15.755 1.00 85.38 98 PHE A CA 1
ATOM 782 C C . PHE A 1 98 ? -46.522 1.800 14.595 1.00 85.38 98 PHE A C 1
ATOM 784 O O . PHE A 1 98 ? -47.508 2.048 13.905 1.00 85.38 98 PHE A O 1
ATOM 791 N N . THR A 1 99 ? -45.794 0.698 14.397 1.00 79.69 99 THR A N 1
ATOM 792 C CA . THR A 1 99 ? -46.097 -0.254 13.311 1.00 79.69 99 THR A CA 1
ATOM 793 C C . THR A 1 99 ? -47.378 -1.062 13.526 1.00 79.69 99 THR A C 1
ATOM 795 O O . THR A 1 99 ? -47.908 -1.610 12.567 1.00 79.69 99 THR A O 1
ATOM 798 N N . THR A 1 100 ? -47.905 -1.140 14.751 1.00 70.12 100 THR A N 1
ATOM 799 C CA . THR A 1 100 ? -49.105 -1.943 15.062 1.00 70.12 100 THR A CA 1
ATOM 800 C C . THR A 1 100 ? -50.421 -1.160 15.004 1.00 70.12 100 THR A C 1
ATOM 802 O O . THR A 1 100 ? -51.482 -1.779 14.931 1.00 70.12 100 THR A O 1
ATOM 805 N N . MET A 1 101 ? -50.383 0.178 15.000 1.00 62.69 101 MET A N 1
ATOM 806 C CA . MET A 1 101 ? -51.588 1.029 14.993 1.00 62.69 101 MET A CA 1
ATOM 807 C C . MET A 1 101 ? -52.180 1.256 13.592 1.00 62.69 101 MET A C 1
ATOM 809 O O . MET A 1 101 ? -53.386 1.460 13.480 1.00 62.69 101 MET A O 1
ATOM 813 N N . ASP A 1 102 ? -51.389 1.118 12.526 1.00 56.97 102 ASP A N 1
ATOM 814 C CA . ASP A 1 102 ? -51.878 1.160 11.144 1.00 56.97 102 ASP A CA 1
ATOM 815 C C . ASP A 1 102 ? -51.981 -0.258 10.570 1.00 56.97 102 ASP A C 1
ATOM 817 O O . ASP A 1 102 ? -51.238 -0.668 9.684 1.00 56.97 102 ASP A O 1
ATOM 821 N N . GLY A 1 103 ? -52.965 -1.022 11.055 1.00 52.75 103 GLY A N 1
ATOM 822 C CA . GLY A 1 103 ? -53.355 -2.338 10.525 1.00 52.75 103 GLY A CA 1
ATOM 823 C C . GLY A 1 103 ? -53.867 -2.333 9.075 1.00 52.75 103 GLY A C 1
ATOM 824 O O . GLY A 1 103 ? -54.445 -3.322 8.620 1.00 52.75 103 GLY A O 1
ATOM 825 N N . ASN A 1 104 ? -53.655 -1.250 8.324 1.00 57.19 104 ASN A N 1
ATOM 826 C CA . ASN A 1 104 ? -53.745 -1.298 6.878 1.00 57.19 104 ASN A CA 1
ATOM 827 C C . ASN A 1 104 ? -52.454 -1.912 6.358 1.00 57.19 104 ASN A C 1
ATOM 829 O O . ASN A 1 104 ? -51.432 -1.248 6.228 1.00 57.19 104 ASN A O 1
ATOM 833 N N . ASN A 1 105 ? -52.580 -3.205 6.076 1.00 47.88 105 ASN A N 1
ATOM 834 C CA . ASN A 1 105 ? -51.715 -4.096 5.318 1.00 47.88 105 ASN A CA 1
ATOM 835 C C . ASN A 1 105 ? -51.305 -3.503 3.952 1.00 47.88 105 ASN A C 1
ATOM 837 O O . ASN A 1 105 ? -51.609 -4.055 2.896 1.00 47.88 105 ASN A O 1
ATOM 841 N N . TYR A 1 106 ? -50.629 -2.359 3.949 1.00 56.22 106 TYR A N 1
ATOM 842 C CA . TYR A 1 106 ? -49.752 -1.979 2.866 1.00 56.22 106 TYR A CA 1
ATOM 843 C C . TYR A 1 106 ? -48.504 -2.807 3.094 1.00 56.22 106 TYR A C 1
ATOM 845 O O . TYR A 1 106 ? -47.561 -2.393 3.766 1.00 56.22 106 TYR A O 1
ATOM 853 N N . ASN A 1 107 ? -48.548 -4.016 2.542 1.00 47.12 107 ASN A N 1
ATOM 854 C CA . ASN A 1 107 ? -47.369 -4.724 2.100 1.00 47.12 107 ASN A CA 1
ATOM 855 C C . ASN A 1 107 ? -46.670 -3.763 1.125 1.00 47.12 107 ASN A C 1
ATOM 857 O O . ASN A 1 107 ? -46.913 -3.785 -0.081 1.00 47.12 107 ASN A O 1
ATOM 861 N N . PHE A 1 108 ? -45.925 -2.794 1.663 1.00 51.31 108 PHE A N 1
ATOM 862 C CA . PHE A 1 108 ? -45.041 -1.944 0.896 1.00 51.31 108 PHE A CA 1
ATOM 863 C C . PHE A 1 108 ? -43.894 -2.877 0.552 1.00 51.31 108 PHE A C 1
ATOM 865 O O . PHE A 1 108 ? -42.867 -2.911 1.228 1.00 51.31 108 PHE A O 1
ATOM 872 N N . ASP A 1 109 ? -44.156 -3.725 -0.444 1.00 43.09 109 ASP A N 1
ATOM 873 C CA . ASP A 1 109 ? -43.158 -4.451 -1.192 1.00 43.09 109 ASP A CA 1
ATOM 874 C C . ASP A 1 109 ? -42.222 -3.371 -1.722 1.00 43.09 109 ASP A C 1
ATOM 876 O O . ASP A 1 109 ? -42.399 -2.819 -2.809 1.00 43.09 109 ASP A O 1
ATOM 880 N N . PHE A 1 110 ? -41.224 -3.033 -0.907 1.00 48.88 110 PHE A N 1
ATOM 881 C CA . PHE A 1 110 ? -40.016 -2.357 -1.325 1.00 48.88 110 PHE A CA 1
ATOM 882 C C . PHE A 1 110 ? -39.258 -3.389 -2.163 1.00 48.88 110 PHE A C 1
ATOM 884 O O . PHE A 1 110 ? -38.213 -3.913 -1.787 1.00 48.88 110 PHE A O 1
ATOM 891 N N . ASN A 1 111 ? -39.844 -3.720 -3.315 1.00 44.44 111 ASN A N 1
ATOM 892 C CA . ASN A 1 111 ? -39.138 -4.226 -4.465 1.00 44.44 111 ASN A CA 1
ATOM 893 C C . ASN A 1 111 ? -38.179 -3.099 -4.831 1.00 44.44 111 ASN A C 1
ATOM 895 O O . ASN A 1 111 ? -38.505 -2.189 -5.594 1.00 44.44 111 ASN A O 1
ATOM 899 N N . PHE A 1 112 ? -37.006 -3.133 -4.204 1.00 45.59 112 PHE A N 1
ATOM 900 C CA . PHE A 1 112 ? -35.834 -2.398 -4.625 1.00 45.59 112 PHE A CA 1
ATOM 901 C C . PHE A 1 112 ? -35.437 -2.991 -5.979 1.00 45.59 112 PHE A C 1
ATOM 903 O O . PHE A 1 112 ? -34.557 -3.840 -6.083 1.00 45.59 112 PHE A O 1
ATOM 910 N N . ALA A 1 113 ? -36.185 -2.617 -7.016 1.00 44.25 113 ALA A N 1
ATOM 911 C CA . ALA A 1 113 ? -35.773 -2.797 -8.387 1.00 44.25 113 ALA A CA 1
ATOM 912 C C . ALA A 1 113 ? -34.492 -1.976 -8.531 1.00 44.25 113 ALA A C 1
ATOM 914 O O . ALA A 1 113 ? -34.515 -0.747 -8.527 1.00 44.25 113 ALA A O 1
ATOM 915 N N . THR A 1 114 ? -33.371 -2.683 -8.595 1.00 47.81 114 THR A N 1
ATOM 916 C CA . THR A 1 114 ? -32.001 -2.182 -8.735 1.00 47.81 114 THR A CA 1
ATOM 917 C C . THR A 1 114 ? -31.722 -1.518 -10.087 1.00 47.81 114 THR A C 1
ATOM 919 O O . THR A 1 114 ? -30.569 -1.436 -10.479 1.00 47.81 114 THR A O 1
ATOM 922 N N . ASP A 1 115 ? -32.737 -1.026 -10.793 1.00 48.16 115 ASP A N 1
ATOM 923 C CA . ASP A 1 115 ? -32.587 -0.404 -12.107 1.00 48.16 115 ASP A CA 1
ATOM 924 C C . ASP A 1 115 ? -33.272 0.960 -12.115 1.00 48.16 115 ASP A C 1
ATOM 926 O O . ASP A 1 115 ? -34.403 1.110 -12.575 1.00 48.16 115 ASP A O 1
ATOM 930 N N . SER A 1 116 ? -32.587 1.963 -11.571 1.00 47.47 116 SER A N 1
ATOM 931 C CA . SER A 1 116 ? -32.547 3.324 -12.119 1.00 47.47 116 SER A CA 1
ATOM 932 C C . SER A 1 116 ? -31.574 4.167 -11.305 1.00 47.47 116 SER A C 1
ATOM 934 O O . SER A 1 116 ? -31.816 4.493 -10.143 1.00 47.47 116 SER A O 1
ATOM 936 N N . GLU A 1 117 ? -30.478 4.539 -11.956 1.00 48.44 117 GLU A N 1
ATOM 937 C CA . GLU A 1 117 ? -29.626 5.665 -11.601 1.00 48.44 117 GLU A CA 1
ATOM 938 C C . GLU A 1 117 ? -30.483 6.930 -11.436 1.00 48.44 117 GLU A C 1
ATOM 940 O O . GLU A 1 117 ? -30.779 7.642 -12.393 1.00 48.44 117 GLU A O 1
ATOM 945 N N . VAL A 1 118 ? -30.899 7.234 -10.212 1.00 50.44 118 VAL A N 1
ATOM 946 C CA . VAL A 1 118 ? -31.323 8.586 -9.854 1.00 50.44 118 VAL A CA 1
ATOM 947 C C . VAL A 1 118 ? -30.428 9.018 -8.715 1.00 50.44 118 VAL A C 1
ATOM 949 O O . VAL A 1 118 ? -30.663 8.710 -7.548 1.00 50.44 118 VAL A O 1
ATOM 952 N N . SER A 1 119 ? -29.348 9.698 -9.091 1.00 46.88 119 SER A N 1
ATOM 953 C CA . SER A 1 119 ? -28.453 10.375 -8.167 1.00 46.88 119 SER A CA 1
ATOM 954 C C . SER A 1 119 ? -29.271 11.230 -7.195 1.00 46.88 119 SER A C 1
ATOM 956 O O . SER A 1 119 ? -30.089 12.040 -7.647 1.00 46.88 119 SER A O 1
ATOM 958 N N . PRO A 1 120 ? -29.070 11.100 -5.873 1.00 55.41 120 PRO A N 1
ATOM 959 C CA . PRO A 1 120 ? -29.662 12.041 -4.938 1.00 55.41 120 PRO A CA 1
ATOM 960 C C . PRO A 1 120 ? -29.148 13.455 -5.262 1.00 55.41 120 PRO A C 1
ATOM 962 O O . PRO A 1 120 ? -27.984 13.608 -5.650 1.00 55.41 120 PRO A O 1
ATOM 965 N N . PRO A 1 121 ? -29.977 14.508 -5.125 1.00 49.59 121 PRO A N 1
ATOM 966 C CA . PRO A 1 121 ? -29.502 15.872 -5.281 1.00 49.59 121 PRO A CA 1
ATOM 967 C C . PRO A 1 121 ? -28.403 16.123 -4.247 1.00 49.59 121 PRO A C 1
ATOM 969 O O . PRO A 1 121 ? -28.639 16.104 -3.039 1.00 49.59 121 PRO A O 1
ATOM 972 N N . SER A 1 122 ? -27.187 16.338 -4.743 1.00 45.44 122 SER A N 1
ATOM 973 C CA . SER A 1 122 ? -26.030 16.766 -3.966 1.00 45.44 122 SER A CA 1
ATOM 974 C C . SER A 1 122 ? -26.287 18.167 -3.410 1.00 45.44 122 SER A C 1
ATOM 976 O O . SER A 1 122 ? -25.891 19.170 -4.002 1.00 45.44 122 SER A O 1
ATOM 978 N N . VAL A 1 123 ? -26.959 18.243 -2.263 1.00 50.00 123 VAL A N 1
ATOM 979 C CA . VAL A 1 123 ? -27.073 19.460 -1.451 1.00 50.00 123 VAL A CA 1
ATOM 980 C C . VAL A 1 123 ? -26.028 19.395 -0.341 1.00 50.00 123 VAL A C 1
ATOM 982 O O . VAL A 1 123 ? -26.350 19.365 0.837 1.00 50.00 123 VAL A O 1
ATOM 985 N N . PHE A 1 124 ? -24.756 19.318 -0.722 1.00 43.56 124 PHE A N 1
ATOM 986 C CA . PHE A 1 124 ? -23.641 19.539 0.197 1.00 43.56 124 PHE A CA 1
ATOM 987 C C . PHE A 1 124 ? -22.537 20.305 -0.534 1.00 43.56 124 PHE A C 1
ATOM 989 O O . PHE A 1 124 ? -21.463 19.801 -0.844 1.00 43.56 124 PHE A O 1
ATOM 996 N N . SER A 1 125 ? -22.826 21.573 -0.830 1.00 52.38 125 SER A N 1
ATOM 997 C CA . SER A 1 125 ? -21.772 22.577 -0.921 1.00 52.38 125 SER A CA 1
ATOM 998 C C . SER A 1 125 ? -21.365 22.924 0.507 1.00 52.38 125 SER A C 1
ATOM 1000 O O . SER A 1 125 ? -22.072 23.637 1.216 1.00 52.38 125 SER A O 1
ATOM 1002 N N . SER A 1 126 ? -20.236 22.383 0.946 1.00 42.16 126 SER A N 1
ATOM 1003 C CA . SER A 1 126 ? -19.554 22.827 2.158 1.00 42.16 126 SER A CA 1
ATOM 1004 C C . SER A 1 126 ? -18.089 23.051 1.824 1.00 42.16 126 SER A C 1
ATOM 1006 O O . SER A 1 126 ? -17.236 22.199 2.049 1.00 42.16 126 SER A O 1
ATOM 1008 N N . GLU A 1 127 ? -17.806 24.232 1.278 1.00 47.09 127 GLU A N 1
ATOM 1009 C CA . GLU A 1 127 ? -16.538 24.902 1.540 1.00 47.09 127 GLU A CA 1
ATOM 1010 C C . GLU A 1 127 ? -16.484 25.198 3.043 1.00 47.09 127 GLU A C 1
ATOM 1012 O O . GLU A 1 127 ? -16.984 26.216 3.514 1.00 47.09 127 GLU A O 1
ATOM 1017 N N . THR A 1 128 ? -15.907 24.291 3.826 1.00 44.03 128 THR A N 1
ATOM 1018 C CA . THR A 1 128 ? -15.428 24.629 5.169 1.00 44.03 128 THR A CA 1
ATOM 1019 C C . THR A 1 128 ? -13.944 24.918 5.081 1.00 44.03 128 THR A C 1
ATOM 1021 O O . THR A 1 128 ? -13.093 24.030 5.123 1.00 44.03 128 THR A O 1
ATOM 1024 N N . GLN A 1 129 ? -13.675 26.207 4.924 1.00 43.09 129 GLN A N 1
ATOM 1025 C CA . GLN A 1 129 ? -12.415 26.870 5.197 1.00 43.09 129 GLN A CA 1
ATOM 1026 C C . GLN A 1 129 ? -12.104 26.677 6.694 1.00 43.09 129 GLN A C 1
ATOM 1028 O O . GLN A 1 129 ? -12.640 27.379 7.544 1.00 43.09 129 GLN A O 1
ATOM 1033 N N . PHE A 1 130 ? -11.302 25.665 7.032 1.00 44.06 130 PHE A N 1
ATOM 1034 C CA . PHE A 1 130 ? -10.757 25.487 8.381 1.00 44.06 130 PHE A CA 1
ATOM 1035 C C . PHE A 1 130 ? -9.478 26.317 8.516 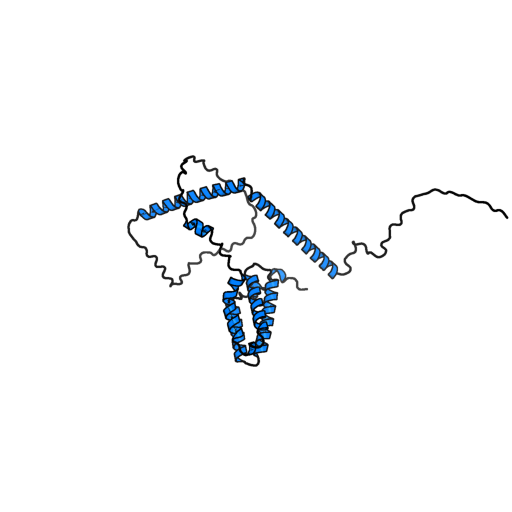1.00 44.06 130 PHE A C 1
ATOM 1037 O O . PHE A 1 130 ? -8.377 25.773 8.530 1.00 44.06 130 PHE A O 1
ATOM 1044 N N . ASP A 1 131 ? -9.635 27.634 8.598 1.00 39.97 131 ASP A N 1
ATOM 1045 C CA . ASP A 1 131 ? -8.605 28.517 9.137 1.00 39.97 131 ASP A CA 1
ATOM 1046 C C . ASP A 1 131 ? -9.184 29.203 10.378 1.00 39.97 131 ASP A C 1
ATOM 1048 O O . ASP A 1 131 ? -10.250 29.808 10.319 1.00 39.97 131 ASP A O 1
ATOM 1052 N N . ASP A 1 132 ? -8.451 29.070 11.485 1.00 48.91 132 ASP A N 1
ATOM 1053 C CA . ASP A 1 132 ? -8.664 29.695 12.793 1.00 48.91 132 ASP A CA 1
ATOM 1054 C C . ASP A 1 132 ? -9.968 29.369 13.542 1.00 48.91 132 ASP A C 1
ATOM 1056 O O . ASP A 1 132 ? -11.052 29.793 13.167 1.00 48.91 132 ASP A O 1
ATOM 1060 N N . LEU A 1 133 ? -9.825 28.663 14.676 1.00 40.50 133 LEU A N 1
ATOM 1061 C CA . LEU A 1 133 ? -10.386 29.006 16.001 1.00 40.50 133 LEU A CA 1
ATOM 1062 C C . LEU A 1 133 ? -10.234 27.807 16.961 1.00 40.50 133 LEU A C 1
ATOM 1064 O O . LEU A 1 133 ? -11.182 27.097 17.288 1.00 40.50 133 LEU A O 1
ATOM 1068 N N . PHE A 1 134 ? -9.014 27.591 17.463 1.00 46.12 134 PHE A N 1
ATOM 1069 C CA . PHE A 1 134 ? -8.803 26.819 18.691 1.00 46.12 134 PHE A CA 1
ATOM 1070 C C . PHE A 1 134 ? -9.096 27.712 19.904 1.00 46.12 134 PHE A C 1
ATOM 1072 O O . PHE A 1 134 ? -8.181 28.259 20.515 1.00 46.12 134 PHE A O 1
ATOM 1079 N N . ILE A 1 135 ? -10.373 27.855 20.255 1.00 45.69 135 ILE A N 1
ATOM 1080 C CA . ILE A 1 135 ? -10.809 28.270 21.595 1.00 45.69 135 ILE A CA 1
ATOM 1081 C C . ILE A 1 135 ? -11.933 27.312 21.995 1.00 45.69 135 ILE A C 1
ATOM 1083 O O . ILE A 1 135 ? -13.096 27.519 21.665 1.00 45.69 135 ILE A O 1
ATOM 1087 N N . PHE A 1 136 ? -11.563 26.208 22.643 1.00 43.75 136 PHE A N 1
ATOM 1088 C CA . PHE A 1 136 ? -12.518 25.314 23.292 1.00 43.75 136 PHE A CA 1
ATOM 1089 C C . PHE A 1 136 ? -12.827 25.871 24.682 1.00 43.75 136 PHE A C 1
ATOM 1091 O O . PHE A 1 136 ? -12.022 25.719 25.601 1.00 43.75 136 PHE A O 1
ATOM 1098 N N . ASP A 1 137 ? -13.994 26.492 24.830 1.00 39.28 137 ASP A N 1
ATOM 1099 C CA . ASP A 1 137 ? -14.626 26.651 26.137 1.00 39.28 137 ASP A CA 1
ATOM 1100 C C . ASP A 1 137 ? -15.279 25.317 26.557 1.00 39.28 137 ASP A C 1
ATOM 1102 O O . ASP A 1 137 ? -15.890 24.632 25.727 1.00 39.28 137 ASP A O 1
ATOM 1106 N N . PRO A 1 138 ? -15.159 24.908 27.832 1.00 51.53 138 PRO A N 1
ATOM 1107 C CA . PRO A 1 138 ? -15.730 23.661 28.324 1.00 51.53 138 PRO A CA 1
ATOM 1108 C C . PRO A 1 138 ? -17.258 23.761 28.430 1.00 51.53 138 PRO A C 1
ATOM 1110 O O . PRO A 1 138 ? -17.800 24.558 29.195 1.00 51.53 138 PRO A O 1
ATOM 1113 N N . ILE A 1 139 ? -17.957 22.910 27.680 1.00 52.22 139 ILE A N 1
ATOM 1114 C CA . ILE A 1 139 ? -19.416 22.763 27.745 1.00 52.22 139 ILE A CA 1
ATOM 1115 C C . ILE A 1 139 ? -19.793 22.139 29.107 1.00 52.22 139 ILE A C 1
ATOM 1117 O O . ILE A 1 139 ? -19.292 21.058 29.430 1.00 52.22 139 ILE A O 1
ATOM 1121 N N . PRO A 1 140 ? -20.677 22.761 29.913 1.00 45.94 140 PRO A N 1
ATOM 1122 C CA . PRO A 1 140 ? -21.142 22.181 31.165 1.00 45.94 140 PRO A CA 1
ATOM 1123 C C . PRO A 1 140 ? -22.189 21.093 30.895 1.00 45.94 140 PRO A C 1
ATOM 1125 O O . PRO A 1 140 ? -23.224 21.341 30.279 1.00 45.94 140 PRO A O 1
ATOM 1128 N N . LEU A 1 141 ? -21.915 19.879 31.376 1.00 40.81 141 LEU A N 1
ATOM 1129 C CA . LEU A 1 141 ? -22.835 18.742 31.332 1.00 40.81 141 LEU A CA 1
ATOM 1130 C C . LEU A 1 141 ? -24.020 18.968 32.292 1.00 40.81 141 LEU A C 1
ATOM 1132 O O . LEU A 1 141 ? -23.790 19.267 33.467 1.00 40.81 141 LEU A O 1
ATOM 1136 N N . PRO A 1 142 ? -25.278 18.796 31.847 1.00 48.69 142 PRO A N 1
ATOM 1137 C CA . PRO A 1 142 ? -26.425 18.822 32.742 1.00 48.69 142 PRO A CA 1
ATOM 1138 C C . PRO A 1 142 ? -26.523 17.518 33.545 1.00 48.69 142 PRO A C 1
ATOM 1140 O O . PRO A 1 142 ? -26.632 16.421 32.996 1.00 48.69 142 PRO A O 1
ATOM 1143 N N . SER A 1 143 ? -26.521 17.664 34.868 1.00 48.88 143 SER A N 1
ATOM 1144 C CA . SER A 1 143 ? -26.852 16.626 35.841 1.00 48.88 143 SER A CA 1
ATOM 1145 C C . SER A 1 143 ? -28.271 16.109 35.596 1.00 48.88 143 SER A C 1
ATOM 1147 O O . SER A 1 143 ? -29.236 16.839 35.821 1.00 48.88 143 SER A O 1
ATOM 1149 N N . THR A 1 144 ? -28.417 14.858 35.156 1.00 41.62 144 THR A N 1
ATOM 1150 C CA . THR A 1 144 ? -29.729 14.213 35.013 1.00 41.62 144 THR A CA 1
ATOM 1151 C C . THR A 1 144 ? -29.861 13.053 35.995 1.00 41.62 144 THR A C 1
ATOM 1153 O O . THR A 1 144 ? -29.268 11.990 35.871 1.00 41.62 144 THR A O 1
ATOM 1156 N N . THR A 1 145 ? -30.591 13.377 37.056 1.00 45.34 145 THR A N 1
ATOM 1157 C CA . THR A 1 145 ? -31.659 12.600 37.687 1.00 45.34 145 THR A CA 1
ATOM 1158 C C . THR A 1 145 ? -31.512 11.078 37.739 1.00 45.34 145 THR A C 1
ATOM 1160 O O . THR A 1 145 ? -31.906 10.337 36.846 1.00 45.34 145 THR A O 1
ATOM 1163 N N . PHE A 1 146 ? -31.057 10.656 38.913 1.00 56.38 146 PHE A N 1
ATOM 1164 C CA . PHE A 1 146 ? -31.293 9.381 39.579 1.00 56.38 146 PHE A CA 1
ATOM 1165 C C . PHE A 1 146 ? -32.736 8.865 39.364 1.00 56.38 146 PHE A C 1
ATOM 1167 O O . PHE A 1 146 ? -33.686 9.465 39.870 1.00 56.38 146 PHE A O 1
ATOM 1174 N N . ILE A 1 147 ? -32.904 7.738 38.661 1.00 43.69 147 ILE A N 1
ATOM 1175 C CA . ILE A 1 147 ? -34.099 6.891 38.778 1.00 43.69 147 ILE A CA 1
ATOM 1176 C C . ILE A 1 147 ? -33.654 5.511 39.244 1.00 43.69 147 ILE A C 1
ATOM 1178 O O . ILE A 1 147 ? -32.850 4.821 38.627 1.00 43.69 147 ILE A O 1
ATOM 1182 N N . GLN A 1 148 ? -34.186 5.180 40.408 1.00 50.19 148 GLN A N 1
ATOM 1183 C CA . GLN A 1 148 ? -34.005 3.961 41.161 1.00 50.19 148 GLN A CA 1
ATOM 1184 C C . GLN A 1 148 ? -35.027 2.916 40.693 1.00 50.19 148 GLN A C 1
ATOM 1186 O O . GLN A 1 148 ? -36.122 3.296 40.282 1.00 50.19 148 GLN A O 1
ATOM 1191 N N . SER A 1 149 ? -34.691 1.631 40.891 1.00 45.59 149 SER A N 1
ATOM 1192 C CA . SER A 1 149 ? -35.542 0.419 40.823 1.00 45.59 149 SER A CA 1
ATOM 1193 C C . SER A 1 149 ? -35.822 -0.157 39.416 1.00 45.59 149 SER A C 1
ATOM 1195 O O . SER A 1 149 ? -35.982 0.589 38.465 1.00 45.59 149 SER A O 1
ATOM 1197 N N . TYR A 1 150 ? -35.829 -1.475 39.173 1.00 38.44 150 TYR A N 1
ATOM 1198 C CA . TYR A 1 150 ? -36.115 -2.621 40.043 1.00 38.44 150 TYR A CA 1
ATOM 1199 C C . TYR A 1 150 ? -35.207 -3.821 39.735 1.00 38.44 150 TYR A C 1
ATOM 1201 O O . TYR A 1 150 ? -34.780 -4.040 38.605 1.00 38.44 150 TYR A O 1
ATOM 1209 N N . ALA A 1 151 ? -34.943 -4.596 40.783 1.00 50.97 151 ALA A N 1
ATOM 1210 C CA . ALA A 1 151 ? -34.353 -5.917 40.720 1.00 50.97 151 ALA A CA 1
ATOM 1211 C C . ALA A 1 151 ? -35.361 -6.917 40.140 1.00 50.97 151 ALA A C 1
ATOM 1213 O O . ALA A 1 151 ? -36.455 -7.030 40.678 1.00 50.97 151 ALA A O 1
ATOM 1214 N N . ASP A 1 152 ? -34.974 -7.636 39.088 1.00 48.56 152 ASP A N 1
ATOM 1215 C CA . ASP A 1 152 ? -35.322 -9.048 38.896 1.00 48.56 152 ASP A CA 1
ATOM 1216 C C . ASP A 1 152 ? -34.510 -9.610 37.723 1.00 48.56 152 ASP A C 1
ATOM 1218 O O . ASP A 1 152 ? -34.886 -9.527 36.557 1.00 48.56 152 ASP A O 1
ATOM 1222 N N . ALA A 1 153 ? -33.344 -10.167 38.046 1.00 45.88 153 ALA A N 1
ATOM 1223 C CA . ALA A 1 153 ? -32.535 -10.959 37.129 1.00 45.88 153 ALA A CA 1
ATOM 1224 C C . ALA A 1 153 ? -32.413 -12.366 37.715 1.00 45.88 153 ALA A C 1
ATOM 1226 O O . ALA A 1 153 ? -31.441 -12.705 38.388 1.00 45.88 153 ALA A O 1
ATOM 1227 N N . SER A 1 154 ? -33.438 -13.184 37.492 1.00 51.38 154 SER A N 1
ATOM 1228 C CA . SER A 1 154 ? -33.349 -14.623 37.702 1.00 51.38 154 SER A CA 1
ATOM 1229 C C . SER A 1 154 ? -33.918 -15.362 36.491 1.00 51.38 154 SER A C 1
ATOM 1231 O O . SER A 1 154 ? -34.999 -15.056 35.999 1.00 51.38 154 SER A O 1
ATOM 1233 N N . SER A 1 155 ? -33.155 -16.352 36.025 1.00 50.91 155 SER A N 1
ATOM 1234 C CA . SER A 1 155 ? -33.494 -17.347 34.994 1.00 50.91 155 SER A CA 1
ATOM 1235 C C . SER A 1 155 ? -33.391 -16.939 33.513 1.00 50.91 155 SER A C 1
ATOM 1237 O O . SER A 1 155 ? -34.368 -16.894 32.778 1.00 50.91 155 SER A O 1
ATOM 1239 N N . VAL A 1 156 ? -32.157 -16.811 33.019 1.00 48.28 156 VAL A N 1
ATOM 1240 C CA . VAL A 1 156 ? -31.846 -17.210 31.634 1.00 48.28 156 VAL A CA 1
ATOM 1241 C C . VAL A 1 156 ? -30.651 -18.161 31.688 1.00 48.28 156 VAL A C 1
ATOM 1243 O O . VAL A 1 156 ? -29.502 -17.768 31.529 1.00 48.28 156 VAL A O 1
ATOM 1246 N N . SER A 1 157 ? -30.928 -19.424 32.022 1.00 48.59 157 SER A N 1
ATOM 1247 C CA . SER A 1 157 ? -29.974 -20.539 31.952 1.00 48.59 157 SER A CA 1
ATOM 1248 C C . SER A 1 157 ? -30.389 -21.491 30.830 1.00 48.59 157 SER A C 1
ATOM 1250 O O . SER A 1 157 ? -30.739 -22.646 31.063 1.00 48.59 157 SER A O 1
ATOM 1252 N N . SER A 1 158 ? -30.416 -20.990 29.603 1.00 51.94 158 SER A N 1
ATOM 1253 C CA . SER A 1 158 ? -30.454 -21.830 28.410 1.00 51.94 158 SER A CA 1
ATOM 1254 C C . SER A 1 158 ? -29.049 -21.829 27.828 1.00 51.94 158 SER A C 1
ATOM 1256 O O . SER A 1 158 ? -28.628 -20.872 27.185 1.00 51.94 158 SER A O 1
ATOM 1258 N N . THR A 1 159 ? -28.302 -22.883 28.151 1.00 54.22 159 THR A N 1
ATOM 1259 C CA . THR A 1 159 ? -27.016 -23.237 27.550 1.00 54.22 159 THR A CA 1
ATOM 1260 C C . THR A 1 159 ? -27.252 -23.535 26.076 1.00 54.22 159 THR A C 1
ATOM 1262 O O . THR A 1 159 ? -27.577 -24.664 25.705 1.00 54.22 159 THR A O 1
ATOM 1265 N N . ASP A 1 160 ? -27.184 -22.489 25.263 1.00 63.97 160 ASP A N 1
ATOM 1266 C CA . ASP A 1 160 ? -27.367 -22.565 23.824 1.00 63.97 160 ASP A CA 1
ATOM 1267 C C . ASP A 1 160 ? -26.155 -23.288 23.231 1.00 63.97 160 ASP A C 1
ATOM 1269 O O . ASP A 1 160 ? -25.057 -22.738 23.125 1.00 63.97 160 ASP A O 1
ATOM 1273 N N . SER A 1 161 ? -26.324 -24.579 22.949 1.00 75.06 161 SER A N 1
ATOM 1274 C CA . SER A 1 161 ? -25.251 -25.457 22.469 1.00 75.06 161 SER A CA 1
ATOM 1275 C C . SER A 1 161 ? -24.670 -24.967 21.136 1.00 75.06 161 SER A C 1
ATOM 1277 O O . SER A 1 161 ? -23.503 -25.214 20.841 1.00 75.06 161 SER A O 1
ATOM 1279 N N . ASP A 1 162 ? -25.444 -24.191 20.376 1.00 71.44 162 ASP A N 1
ATOM 1280 C CA . ASP A 1 162 ? -25.014 -23.583 19.120 1.00 71.44 162 ASP A CA 1
ATOM 1281 C C . ASP A 1 162 ? -24.030 -22.417 19.336 1.00 71.44 162 ASP A C 1
ATOM 1283 O O . ASP A 1 162 ? -23.129 -22.204 18.518 1.00 71.44 162 ASP A O 1
ATOM 1287 N N . LEU A 1 163 ? -24.107 -21.712 20.474 1.00 73.19 163 LEU A N 1
ATOM 1288 C CA . LEU A 1 163 ? -23.117 -20.693 20.842 1.00 73.19 163 LEU A CA 1
ATOM 1289 C C . LEU A 1 163 ? -21.776 -21.316 21.237 1.00 73.19 163 LEU A C 1
ATOM 1291 O O . LEU A 1 163 ? -20.733 -20.747 20.920 1.00 73.19 163 LEU A O 1
ATOM 1295 N N . GLU A 1 164 ? -21.770 -22.493 21.870 1.00 75.94 164 GLU A N 1
ATOM 1296 C CA . GLU A 1 164 ? -20.522 -23.217 22.152 1.00 75.94 164 GLU A CA 1
ATOM 1297 C C . GLU A 1 164 ? -19.844 -23.715 20.871 1.00 75.94 164 GLU A C 1
ATOM 1299 O O . GLU A 1 164 ? -18.615 -23.712 20.793 1.00 75.94 164 GLU A O 1
ATOM 1304 N N . VAL A 1 165 ? -20.608 -24.091 19.841 1.00 80.25 165 VAL A N 1
ATOM 1305 C CA . VAL A 1 165 ? -20.046 -24.460 18.531 1.00 80.25 165 VAL A CA 1
ATOM 1306 C C . VAL A 1 165 ? -19.450 -23.236 17.829 1.00 80.25 165 VAL A C 1
ATOM 1308 O O . VAL A 1 165 ? -18.358 -23.330 17.265 1.00 80.25 165 VAL A O 1
ATOM 1311 N N . LEU A 1 166 ? -20.097 -22.070 17.912 1.00 73.06 166 LEU A N 1
ATOM 1312 C CA . LEU A 1 166 ? -19.562 -20.821 17.357 1.00 73.06 166 LEU A CA 1
ATOM 1313 C C . LEU A 1 166 ? -18.328 -20.309 18.117 1.00 73.06 166 LEU A C 1
ATOM 1315 O O . LEU A 1 166 ? -17.389 -19.831 17.486 1.00 73.06 166 LEU A O 1
ATOM 1319 N N . LEU A 1 167 ? -18.288 -20.448 19.446 1.00 76.19 167 LEU A N 1
ATOM 1320 C CA . LEU A 1 167 ? -17.150 -20.036 20.281 1.00 76.19 167 LEU A CA 1
ATOM 1321 C C . LEU A 1 167 ? -15.942 -20.978 20.172 1.00 76.19 167 LEU A C 1
ATOM 1323 O O . LEU A 1 167 ? -14.811 -20.530 20.348 1.00 76.19 167 LEU A O 1
ATOM 1327 N N . ASN A 1 168 ? -16.167 -22.262 19.872 1.00 81.38 168 ASN A N 1
ATOM 1328 C CA . ASN A 1 168 ? -15.103 -23.254 19.679 1.00 81.38 168 ASN A CA 1
ATOM 1329 C C . ASN A 1 168 ? -14.694 -23.440 18.212 1.00 81.38 168 ASN A C 1
ATOM 1331 O O . ASN A 1 168 ? -13.742 -24.171 17.927 1.00 81.38 168 ASN A O 1
ATOM 1335 N N . SER A 1 169 ? -15.388 -22.788 17.276 1.00 80.88 169 SER A N 1
ATOM 1336 C CA . SER A 1 169 ? -14.924 -22.707 15.897 1.00 80.88 169 SER A CA 1
ATOM 1337 C C . SER A 1 169 ? -13.622 -21.901 15.884 1.00 80.88 169 SER A C 1
ATOM 1339 O O . SER A 1 169 ? -13.600 -20.793 16.426 1.00 80.88 169 SER A O 1
ATOM 1341 N N . PRO A 1 170 ? -12.520 -22.424 15.314 1.00 78.25 170 PRO A N 1
ATOM 1342 C CA . PRO A 1 170 ? -11.289 -21.654 15.199 1.00 78.25 170 PRO A CA 1
ATOM 1343 C C . PRO A 1 170 ? -11.621 -20.338 14.497 1.00 78.25 170 PRO A C 1
ATOM 1345 O O . PRO A 1 170 ? -12.278 -20.360 13.452 1.00 78.25 170 PRO A O 1
ATOM 1348 N N . LEU A 1 171 ? -11.226 -19.206 15.099 1.00 71.00 171 LEU A N 1
ATOM 1349 C CA . LEU A 1 171 ? -11.437 -17.899 14.484 1.00 71.00 171 LEU A CA 1
ATOM 1350 C C . LEU A 1 171 ? -10.933 -17.982 13.047 1.00 71.00 171 LEU A C 1
ATOM 1352 O O . LEU A 1 171 ? -9.775 -18.339 12.827 1.00 71.00 171 LEU A O 1
ATOM 1356 N N . ILE A 1 172 ? -11.816 -17.683 12.092 1.00 77.25 172 ILE A N 1
ATOM 1357 C CA . ILE A 1 172 ? -11.441 -17.559 10.687 1.00 77.25 172 ILE A CA 1
ATOM 1358 C C . ILE A 1 172 ? -10.322 -16.526 10.666 1.00 77.25 172 ILE A C 1
ATOM 1360 O O . ILE A 1 172 ? -10.554 -15.357 10.984 1.00 77.25 172 ILE A O 1
ATOM 1364 N N . GLU A 1 173 ? -9.100 -16.977 10.383 1.00 76.44 173 GLU A N 1
ATOM 1365 C CA . GLU A 1 173 ? -7.971 -16.069 10.279 1.00 76.44 173 GLU A CA 1
ATOM 1366 C C . GLU A 1 173 ? -8.334 -15.039 9.207 1.00 76.44 173 GLU A C 1
ATOM 1368 O O . GLU A 1 173 ? -8.765 -15.426 8.112 1.00 76.44 173 GLU A O 1
ATOM 1373 N N . PRO A 1 174 ? -8.258 -13.733 9.522 1.00 69.44 174 PRO A N 1
ATOM 1374 C CA . PRO A 1 174 ? -8.578 -12.713 8.544 1.00 69.44 174 PRO A CA 1
ATOM 1375 C C . PRO A 1 174 ? -7.708 -12.961 7.309 1.00 69.44 174 PRO A C 1
ATOM 1377 O O . PRO A 1 174 ? -6.520 -13.270 7.467 1.00 69.44 174 PRO A O 1
ATOM 1380 N N . PRO A 1 175 ? -8.278 -12.866 6.094 1.00 68.94 175 PRO A N 1
ATOM 1381 C CA . PRO A 1 175 ? -7.526 -13.123 4.879 1.00 68.94 175 PRO A CA 1
ATOM 1382 C C . PRO A 1 175 ? -6.273 -12.256 4.907 1.00 68.94 175 PRO A C 1
ATOM 1384 O O . PRO A 1 175 ? -6.343 -11.047 5.151 1.00 68.94 175 PRO A O 1
ATOM 1387 N N . THR A 1 176 ? -5.110 -12.882 4.717 1.00 69.19 176 THR A N 1
ATOM 1388 C CA . THR A 1 176 ? -3.859 -12.133 4.667 1.00 69.19 176 THR A CA 1
ATOM 1389 C C . THR A 1 176 ? -3.982 -11.080 3.564 1.00 69.19 176 THR A C 1
ATOM 1391 O O . THR A 1 176 ? -4.597 -11.355 2.529 1.00 69.19 176 THR A O 1
ATOM 1394 N N . PRO A 1 177 ? -3.426 -9.870 3.737 1.00 61.91 177 PRO A N 1
ATOM 1395 C CA . PRO A 1 177 ? -3.488 -8.835 2.705 1.00 61.91 177 PRO A CA 1
ATOM 1396 C C . PRO A 1 177 ? -2.943 -9.336 1.358 1.00 61.91 177 PRO A C 1
ATOM 1398 O O . PRO A 1 177 ? -3.436 -8.934 0.311 1.00 61.91 177 PRO A O 1
ATOM 1401 N N . GLU A 1 178 ? -2.007 -10.288 1.385 1.00 62.44 178 GLU A N 1
ATOM 1402 C CA . GLU A 1 178 ? -1.546 -11.030 0.210 1.00 62.44 178 GLU A CA 1
ATOM 1403 C C . GLU A 1 178 ? -2.702 -11.771 -0.479 1.00 62.44 178 GLU A C 1
ATOM 1405 O O . GLU A 1 178 ? -2.962 -11.517 -1.648 1.00 62.44 178 GLU A O 1
ATOM 1410 N N . SER A 1 179 ? -3.485 -12.580 0.241 1.00 70.31 179 SER A N 1
ATOM 1411 C CA . SER A 1 179 ? -4.619 -13.321 -0.336 1.00 70.31 179 SER A CA 1
ATOM 1412 C C . SER A 1 179 ? -5.728 -12.431 -0.920 1.00 70.31 179 SER A C 1
ATOM 1414 O O . SER A 1 179 ? -6.373 -12.816 -1.894 1.00 70.31 179 SER A O 1
ATOM 1416 N N . VAL A 1 180 ? -5.936 -11.226 -0.375 1.00 71.19 180 VAL A N 1
ATOM 1417 C CA . VAL A 1 180 ? -6.918 -10.262 -0.906 1.00 71.19 180 VAL A CA 1
ATOM 1418 C C . VAL A 1 180 ? -6.409 -9.620 -2.202 1.00 71.19 180 VAL A C 1
ATOM 1420 O O . VAL A 1 180 ? -7.174 -9.428 -3.147 1.00 71.19 180 VAL A O 1
ATOM 1423 N N . VAL A 1 181 ? -5.109 -9.321 -2.268 1.00 67.69 181 VAL A N 1
ATOM 1424 C CA . VAL A 1 181 ? -4.462 -8.675 -3.421 1.00 67.69 181 VAL A CA 1
ATOM 1425 C C . VAL A 1 181 ? -4.131 -9.677 -4.537 1.00 67.69 181 VAL A C 1
ATOM 1427 O O . VAL A 1 181 ? -4.082 -9.303 -5.707 1.00 67.69 181 VAL A O 1
ATOM 1430 N N . GLU A 1 182 ? -3.954 -10.962 -4.228 1.00 70.69 182 GLU A N 1
ATOM 1431 C CA . GLU A 1 182 ? -3.609 -11.999 -5.210 1.00 70.69 182 GLU A CA 1
ATOM 1432 C C . GLU A 1 182 ? -4.731 -12.294 -6.218 1.00 70.69 182 GLU A C 1
ATOM 1434 O O . GLU A 1 182 ? -4.453 -12.602 -7.380 1.00 70.69 182 GLU A O 1
ATOM 1439 N N . ILE A 1 183 ? -6.000 -12.172 -5.814 1.00 72.69 183 ILE A N 1
ATOM 1440 C CA . ILE A 1 183 ? -7.160 -12.520 -6.652 1.00 72.69 183 ILE A CA 1
ATOM 1441 C C . ILE A 1 183 ? -7.176 -11.744 -7.987 1.00 72.69 183 ILE A C 1
ATOM 1443 O O . ILE A 1 183 ? -7.295 -12.386 -9.039 1.00 72.69 183 ILE A O 1
ATOM 1447 N N . PRO A 1 184 ? -7.030 -10.403 -8.007 1.00 75.81 184 PRO A N 1
ATOM 1448 C CA . PRO A 1 184 ? -6.984 -9.660 -9.265 1.00 75.81 184 PRO A CA 1
ATOM 1449 C C . PRO A 1 184 ? -5.730 -9.962 -10.102 1.00 75.81 184 PRO A C 1
ATOM 1451 O O . PRO A 1 184 ? -5.820 -10.169 -11.317 1.00 75.81 184 PRO A O 1
ATOM 1454 N N . PHE A 1 185 ? -4.558 -10.075 -9.469 1.00 84.12 185 PHE A N 1
ATOM 1455 C CA . PHE A 1 185 ? -3.294 -10.233 -10.197 1.00 84.12 185 PHE A CA 1
ATOM 1456 C C . PHE A 1 185 ? -3.062 -11.641 -10.721 1.00 84.12 185 PHE A C 1
ATOM 1458 O O . PHE A 1 185 ? -2.298 -11.814 -11.675 1.00 84.12 185 PHE A O 1
ATOM 1465 N N . HIS A 1 186 ? -3.748 -12.654 -10.190 1.00 87.06 186 HIS A N 1
ATOM 1466 C CA . HIS A 1 186 ? -3.670 -14.004 -10.735 1.00 87.06 186 HIS A CA 1
ATOM 1467 C C . HIS A 1 186 ? -4.098 -14.030 -12.213 1.00 87.06 186 HIS A C 1
ATOM 1469 O O . HIS A 1 186 ? -3.474 -14.723 -13.028 1.00 87.06 186 HIS A O 1
ATOM 1475 N N . LYS A 1 187 ? -5.125 -13.260 -12.599 1.00 90.19 187 LYS A N 1
ATOM 1476 C CA . LYS A 1 187 ? -5.567 -13.173 -14.001 1.00 90.19 187 LYS A CA 1
ATOM 1477 C C . LYS A 1 187 ? -4.472 -12.582 -14.889 1.00 90.19 187 LYS A C 1
ATOM 1479 O O . LYS A 1 187 ? -4.167 -13.155 -15.934 1.00 90.19 187 LYS A O 1
ATOM 1484 N N . ILE A 1 188 ? -3.831 -11.509 -14.427 1.00 91.50 188 ILE A N 1
ATOM 1485 C CA . ILE A 1 188 ? -2.721 -10.833 -15.115 1.00 91.50 188 ILE A CA 1
ATOM 1486 C C . ILE A 1 188 ? -1.523 -11.777 -15.260 1.00 91.50 188 ILE A C 1
ATOM 1488 O O . ILE A 1 188 ? -1.004 -11.959 -16.359 1.00 91.50 188 ILE A O 1
ATOM 1492 N N . LYS A 1 189 ? -1.124 -12.447 -14.174 1.00 94.06 189 LYS A N 1
ATOM 1493 C CA . LYS A 1 189 ? -0.023 -13.419 -14.166 1.00 94.06 189 LYS A CA 1
ATOM 1494 C C . LYS A 1 189 ? -0.272 -14.553 -15.160 1.00 94.06 189 LYS A C 1
ATOM 1496 O O . LYS A 1 189 ? 0.598 -14.879 -15.963 1.00 94.06 189 LYS A O 1
ATOM 1501 N N . LYS A 1 190 ? -1.486 -15.114 -15.160 1.00 95.25 190 LYS A N 1
ATOM 1502 C CA . LYS A 1 190 ? -1.898 -16.160 -16.105 1.00 95.25 190 LYS A CA 1
ATOM 1503 C C . LYS A 1 190 ? -1.872 -15.665 -17.554 1.00 95.25 190 LYS A C 1
ATOM 1505 O O . LYS A 1 190 ? -1.415 -16.400 -18.424 1.00 95.25 190 LYS A O 1
ATOM 1510 N N . ALA A 1 191 ? -2.330 -14.439 -17.808 1.00 95.19 191 ALA A N 1
ATOM 1511 C CA . ALA A 1 191 ? -2.307 -13.833 -19.136 1.00 95.19 191 ALA A CA 1
ATOM 1512 C C . ALA A 1 191 ? -0.872 -13.601 -19.638 1.00 95.19 191 ALA A C 1
ATOM 1514 O O . ALA A 1 191 ? -0.571 -13.919 -20.785 1.00 95.19 191 ALA A O 1
ATOM 1515 N N . LEU A 1 192 ? 0.037 -13.138 -18.774 1.00 95.50 192 LEU A N 1
ATOM 1516 C CA . LEU A 1 192 ? 1.449 -12.949 -19.119 1.00 95.50 192 LEU A CA 1
ATOM 1517 C C . LEU A 1 192 ? 2.162 -14.275 -19.418 1.00 95.50 192 LEU A C 1
ATOM 1519 O O . LEU A 1 192 ? 2.925 -14.345 -20.378 1.00 95.50 192 LEU A O 1
ATOM 1523 N N . TYR A 1 193 ? 1.884 -15.347 -18.669 1.00 96.88 193 TYR A N 1
ATOM 1524 C CA . TYR A 1 193 ? 2.435 -16.675 -18.981 1.00 96.88 193 TYR A CA 1
ATOM 1525 C C . TYR A 1 193 ? 1.886 -17.294 -20.266 1.00 96.88 193 TYR A C 1
ATOM 1527 O O . TYR A 1 193 ? 2.522 -18.182 -20.829 1.00 96.88 193 TYR A O 1
ATOM 1535 N N . ALA A 1 194 ? 0.719 -16.849 -20.736 1.00 97.12 194 ALA A N 1
ATOM 1536 C CA . ALA A 1 194 ? 0.162 -17.316 -21.998 1.00 97.12 194 ALA A CA 1
ATOM 1537 C C . ALA A 1 194 ? 0.894 -16.734 -23.223 1.00 97.12 194 ALA A C 1
ATOM 1539 O O . ALA A 1 194 ? 0.685 -17.223 -24.332 1.00 97.12 194 ALA A O 1
ATOM 1540 N N . ILE A 1 195 ? 1.752 -15.720 -23.044 1.00 97.19 195 ILE A N 1
ATOM 1541 C CA . ILE A 1 195 ? 2.519 -15.102 -24.129 1.00 97.19 195 ILE A CA 1
ATOM 1542 C C . ILE A 1 195 ? 3.694 -16.018 -24.520 1.00 97.19 195 ILE A C 1
ATOM 1544 O O . ILE A 1 195 ? 4.602 -16.221 -23.706 1.00 97.19 195 ILE A O 1
ATOM 1548 N N . PRO A 1 196 ? 3.748 -16.534 -25.764 1.00 97.50 196 PRO A N 1
ATOM 1549 C CA . PRO A 1 196 ? 4.766 -17.501 -26.178 1.00 97.50 196 PRO A CA 1
ATOM 1550 C C . PRO A 1 196 ? 6.204 -16.998 -26.020 1.00 97.50 196 PRO A C 1
ATOM 1552 O O . PRO A 1 196 ? 7.067 -17.744 -25.555 1.00 97.50 196 PRO A O 1
ATOM 1555 N N . SER A 1 197 ? 6.471 -15.725 -26.338 1.00 96.25 197 SER A N 1
ATOM 1556 C CA . SER A 1 197 ? 7.816 -15.134 -26.217 1.00 96.25 197 SER A CA 1
ATOM 1557 C C . SER A 1 197 ? 8.343 -15.079 -24.778 1.00 96.25 197 SER A C 1
ATOM 1559 O O . SER A 1 197 ? 9.549 -14.944 -24.574 1.00 96.25 197 SER A O 1
ATOM 1561 N N . LEU A 1 198 ? 7.469 -15.208 -23.775 1.00 96.12 198 LEU A N 1
ATOM 1562 C CA . LEU A 1 198 ? 7.827 -15.164 -22.356 1.00 96.12 198 LEU A CA 1
ATOM 1563 C C . LEU A 1 198 ? 8.000 -16.546 -21.721 1.00 96.12 198 LEU A C 1
ATOM 1565 O O . LEU A 1 198 ? 8.469 -16.631 -20.586 1.00 96.12 198 LEU A O 1
ATOM 1569 N N . ALA A 1 199 ? 7.697 -17.627 -22.447 1.00 95.50 199 ALA A N 1
ATOM 1570 C CA . ALA A 1 199 ? 7.751 -18.993 -21.924 1.00 95.50 199 ALA A CA 1
ATOM 1571 C C . ALA A 1 199 ? 9.133 -19.376 -21.355 1.00 95.50 199 ALA A C 1
ATOM 1573 O O . ALA A 1 199 ? 9.226 -20.168 -20.419 1.00 95.50 199 ALA A O 1
ATOM 1574 N N . ASN A 1 200 ? 10.205 -18.784 -21.890 1.00 95.44 200 ASN A N 1
ATOM 1575 C CA . ASN A 1 200 ? 11.579 -19.069 -21.473 1.00 95.44 200 ASN A CA 1
ATOM 1576 C C . ASN A 1 200 ? 12.053 -18.237 -20.267 1.00 95.44 200 ASN A C 1
ATOM 1578 O O . ASN A 1 200 ? 13.076 -18.572 -19.674 1.00 95.44 200 ASN A O 1
ATOM 1582 N N . ASP A 1 201 ? 11.331 -17.177 -19.888 1.00 96.50 201 ASP A N 1
ATOM 1583 C CA . ASP A 1 201 ? 11.749 -16.216 -18.858 1.00 96.50 201 ASP A CA 1
ATOM 1584 C C . ASP A 1 201 ? 10.672 -16.019 -17.760 1.00 96.50 201 ASP A C 1
ATOM 1586 O O . ASP A 1 201 ? 10.278 -14.885 -17.467 1.00 96.50 201 ASP A O 1
ATOM 1590 N N . PRO A 1 202 ? 10.216 -17.087 -17.071 1.00 96.00 202 PRO A N 1
ATOM 1591 C CA . PRO A 1 202 ? 9.144 -16.989 -16.072 1.00 96.00 202 PRO A CA 1
ATOM 1592 C C . PRO A 1 202 ? 9.497 -16.058 -14.904 1.00 96.00 202 PRO A C 1
ATOM 1594 O O . PRO A 1 202 ? 8.642 -15.338 -14.397 1.00 96.00 202 PRO A O 1
ATOM 1597 N N . LYS A 1 203 ? 10.788 -15.987 -14.550 1.00 96.56 203 LYS A N 1
ATOM 1598 C CA . LYS A 1 203 ? 11.308 -15.110 -13.491 1.00 96.56 203 LYS A CA 1
ATOM 1599 C C . LYS A 1 203 ? 10.991 -13.635 -13.730 1.00 96.56 203 LYS A C 1
ATOM 1601 O O . LYS A 1 203 ? 10.854 -12.878 -12.774 1.00 96.56 203 LYS A O 1
ATOM 1606 N N . LEU A 1 204 ? 10.917 -13.210 -14.992 1.00 95.25 204 LEU A N 1
ATOM 1607 C CA . LEU A 1 204 ? 10.629 -11.823 -15.344 1.00 95.25 204 LEU A CA 1
ATOM 1608 C C . LEU A 1 204 ? 9.159 -11.483 -15.053 1.00 95.25 204 LEU A C 1
ATOM 1610 O O . LEU A 1 204 ? 8.875 -10.412 -14.520 1.00 95.25 204 LEU A O 1
ATOM 1614 N N . VAL A 1 205 ? 8.258 -12.425 -15.349 1.00 96.00 205 VAL A N 1
ATOM 1615 C CA . VAL A 1 205 ? 6.822 -12.331 -15.051 1.00 96.00 205 VAL A CA 1
ATOM 1616 C C . VAL A 1 205 ? 6.591 -12.325 -13.540 1.00 96.00 205 VAL A C 1
ATOM 1618 O O . VAL A 1 205 ? 5.884 -11.451 -13.046 1.00 96.00 205 VAL A O 1
ATOM 1621 N N . ASP A 1 206 ? 7.245 -13.226 -12.800 1.00 94.88 206 ASP A N 1
ATOM 1622 C CA . ASP A 1 206 ? 7.177 -13.264 -11.332 1.00 94.88 206 ASP A CA 1
ATOM 1623 C C . ASP A 1 206 ? 7.682 -11.962 -10.700 1.00 94.88 206 ASP A C 1
ATOM 1625 O O . ASP A 1 206 ? 7.013 -11.379 -9.856 1.00 94.88 206 ASP A O 1
ATOM 1629 N N . THR A 1 207 ? 8.815 -11.435 -11.175 1.00 95.50 207 THR A N 1
ATOM 1630 C CA . THR A 1 207 ? 9.366 -10.171 -10.654 1.00 95.50 207 THR A CA 1
ATOM 1631 C C . THR A 1 207 ? 8.409 -8.996 -10.874 1.00 95.50 207 THR A C 1
ATOM 1633 O O . THR A 1 207 ? 8.251 -8.148 -9.995 1.00 95.50 207 THR A O 1
ATOM 1636 N N . LEU A 1 208 ? 7.774 -8.917 -12.051 1.00 94.19 208 LEU A N 1
ATOM 1637 C CA . LEU A 1 208 ? 6.777 -7.882 -12.328 1.00 94.19 208 LEU A CA 1
ATOM 1638 C C . LEU A 1 208 ? 5.556 -8.042 -11.410 1.00 94.19 208 LEU A C 1
ATOM 1640 O O . LEU A 1 208 ? 5.081 -7.055 -10.851 1.00 94.19 208 LEU A O 1
ATOM 1644 N N . TYR A 1 209 ? 5.078 -9.275 -11.240 1.00 93.25 209 TYR A N 1
ATOM 1645 C CA . TYR A 1 209 ? 3.964 -9.603 -10.357 1.00 93.25 209 TYR A CA 1
ATOM 1646 C C . TYR A 1 209 ? 4.234 -9.171 -8.911 1.00 93.25 209 TYR A C 1
ATOM 1648 O O . TYR A 1 209 ? 3.433 -8.440 -8.332 1.00 93.25 209 TYR A O 1
ATOM 1656 N N . ASP A 1 210 ? 5.399 -9.520 -8.365 1.00 91.69 210 ASP A N 1
ATOM 1657 C CA . ASP A 1 210 ? 5.792 -9.144 -7.005 1.00 91.69 210 ASP A CA 1
ATOM 1658 C C . ASP A 1 210 ? 5.824 -7.620 -6.832 1.00 91.69 210 ASP A C 1
ATOM 1660 O O . ASP A 1 210 ? 5.417 -7.089 -5.796 1.00 91.69 210 ASP A O 1
ATOM 1664 N N . HIS A 1 211 ? 6.277 -6.884 -7.853 1.00 92.12 211 HIS A N 1
ATOM 1665 C CA . HIS A 1 211 ? 6.270 -5.423 -7.828 1.00 92.12 211 HIS A CA 1
ATOM 1666 C C . HIS A 1 211 ? 4.856 -4.837 -7.828 1.00 92.12 211 HIS A C 1
ATOM 1668 O O . HIS A 1 211 ? 4.629 -3.865 -7.107 1.00 92.12 211 HIS A O 1
ATOM 1674 N N . TYR A 1 212 ? 3.912 -5.424 -8.564 1.00 90.50 212 TYR A N 1
ATOM 1675 C CA . TYR A 1 212 ? 2.511 -5.007 -8.520 1.00 90.50 212 TYR A CA 1
ATOM 1676 C C . TYR A 1 212 ? 1.863 -5.259 -7.158 1.00 90.50 212 TYR A C 1
ATOM 1678 O O . TYR A 1 212 ? 1.263 -4.342 -6.597 1.00 90.50 212 TYR A O 1
ATOM 1686 N N . VAL A 1 213 ? 2.039 -6.458 -6.595 1.00 88.75 213 VAL A N 1
ATOM 1687 C CA . VAL A 1 213 ? 1.511 -6.803 -5.265 1.00 88.75 213 VAL A CA 1
ATOM 1688 C C . VAL A 1 213 ? 2.088 -5.862 -4.207 1.00 88.75 213 VAL A C 1
ATOM 1690 O O . VAL A 1 213 ? 1.349 -5.276 -3.417 1.00 88.75 213 VAL A O 1
ATOM 1693 N N . THR A 1 214 ? 3.404 -5.630 -4.249 1.00 87.88 214 THR A N 1
ATOM 1694 C CA . THR A 1 214 ? 4.078 -4.693 -3.339 1.00 87.88 214 THR A CA 1
ATOM 1695 C C . THR A 1 214 ? 3.529 -3.269 -3.490 1.00 87.88 214 THR A C 1
ATOM 1697 O O . THR A 1 214 ? 3.321 -2.574 -2.497 1.00 87.88 214 THR A O 1
ATOM 1700 N N . PHE A 1 215 ? 3.280 -2.815 -4.723 1.00 87.12 215 PHE A N 1
ATOM 1701 C CA . PHE A 1 215 ? 2.748 -1.479 -4.984 1.00 87.12 215 PHE A CA 1
ATOM 1702 C C . PHE A 1 215 ? 1.335 -1.289 -4.416 1.00 87.12 215 PHE A C 1
ATOM 1704 O O . PHE A 1 215 ? 1.067 -0.264 -3.791 1.00 87.12 215 PHE A O 1
ATOM 1711 N N . LEU A 1 216 ? 0.459 -2.285 -4.548 1.00 83.88 216 LEU A N 1
ATOM 1712 C CA . LEU A 1 216 ? -0.875 -2.250 -3.939 1.00 83.88 216 LEU A CA 1
ATOM 1713 C C . LEU A 1 216 ? -0.846 -2.332 -2.417 1.00 83.88 216 LEU A C 1
ATOM 1715 O O . LEU A 1 216 ? -1.613 -1.637 -1.748 1.00 83.88 216 LEU A O 1
ATOM 1719 N N . GLY A 1 217 ? 0.082 -3.112 -1.860 1.00 82.31 217 GLY A N 1
ATOM 1720 C CA . GLY A 1 217 ? 0.356 -3.092 -0.425 1.00 82.31 217 GLY A CA 1
ATOM 1721 C C . GLY A 1 217 ? 0.653 -1.674 0.072 1.00 82.31 217 GLY A C 1
ATOM 1722 O O . GLY A 1 217 ? 0.135 -1.256 1.103 1.00 82.31 217 GLY A O 1
ATOM 1723 N N . PHE A 1 218 ? 1.406 -0.881 -0.698 1.00 80.62 218 PHE A N 1
ATOM 1724 C CA . PHE A 1 218 ? 1.666 0.515 -0.344 1.00 80.62 218 PHE A CA 1
ATOM 1725 C C . PHE A 1 218 ? 0.453 1.437 -0.487 1.00 80.62 218 PHE A C 1
ATOM 1727 O O . PHE A 1 218 ? 0.286 2.322 0.352 1.00 80.62 218 PHE A O 1
ATOM 1734 N N . LEU A 1 219 ? -0.384 1.238 -1.510 1.00 74.50 219 LEU A N 1
ATOM 1735 C CA . LEU A 1 219 ? -1.608 2.026 -1.697 1.00 74.50 219 LEU A CA 1
ATOM 1736 C C . LEU A 1 219 ? -2.599 1.837 -0.542 1.00 74.50 219 LEU A C 1
ATOM 1738 O O . LEU A 1 219 ? -3.262 2.788 -0.142 1.00 74.50 219 LEU A O 1
ATOM 1742 N N . THR A 1 220 ? -2.675 0.627 0.011 1.00 71.00 220 THR A N 1
ATOM 1743 C CA . THR A 1 220 ? -3.630 0.287 1.077 1.00 71.00 220 THR A CA 1
ATOM 1744 C C . THR A 1 220 ? -3.158 0.654 2.488 1.00 71.00 220 THR A C 1
ATOM 1746 O O . THR A 1 220 ? -3.992 0.770 3.380 1.00 71.00 220 THR A O 1
ATOM 1749 N N . GLN A 1 221 ? -1.853 0.853 2.720 1.00 66.19 221 GLN A N 1
ATOM 1750 C CA . GLN A 1 221 ? -1.280 0.963 4.076 1.00 66.19 221 GLN A CA 1
ATOM 1751 C C . GLN A 1 221 ? -0.688 2.341 4.452 1.00 66.19 221 GLN A C 1
ATOM 1753 O O . GLN A 1 221 ? 0.234 2.398 5.260 1.00 66.19 221 GLN A O 1
ATOM 1758 N N . GLU A 1 222 ? -1.182 3.461 3.907 1.00 57.19 222 GLU A N 1
ATOM 1759 C CA . GLU A 1 222 ? -0.676 4.826 4.211 1.00 57.19 222 GLU A CA 1
ATOM 1760 C C . GLU A 1 222 ? 0.866 4.942 4.168 1.00 57.19 222 GLU A C 1
ATOM 1762 O O . GLU A 1 222 ? 1.517 5.550 5.025 1.00 57.19 222 GLU A O 1
ATOM 1767 N N . VAL A 1 223 ? 1.501 4.325 3.169 1.00 61.84 223 VAL A N 1
ATOM 1768 C CA . VAL A 1 223 ? 2.966 4.263 3.123 1.00 61.84 223 VAL A CA 1
ATOM 1769 C C . VAL A 1 223 ? 3.549 5.489 2.416 1.00 61.84 223 VAL A C 1
ATOM 1771 O O . VAL A 1 223 ? 2.959 6.069 1.507 1.00 61.84 223 VAL A O 1
ATOM 1774 N N . ASN A 1 224 ? 4.742 5.905 2.856 1.00 77.19 224 ASN A N 1
ATOM 1775 C CA . ASN A 1 224 ? 5.479 7.064 2.349 1.00 77.19 224 ASN A CA 1
ATOM 1776 C C . ASN A 1 224 ? 5.467 7.128 0.797 1.00 77.19 224 ASN A C 1
ATOM 1778 O O . ASN A 1 224 ? 6.015 6.222 0.158 1.00 77.19 224 ASN A O 1
ATOM 1782 N N . PRO A 1 225 ? 4.961 8.226 0.190 1.00 78.38 225 PRO A N 1
ATOM 1783 C CA . PRO A 1 225 ? 4.822 8.388 -1.264 1.00 78.38 225 PRO A CA 1
ATOM 1784 C C . PRO A 1 225 ? 6.110 8.149 -2.060 1.00 78.38 225 PRO A C 1
ATOM 1786 O O . PRO A 1 225 ? 6.081 7.799 -3.240 1.00 78.38 225 PRO A O 1
ATOM 1789 N N . PHE A 1 226 ? 7.270 8.328 -1.423 1.00 79.88 226 PHE A N 1
ATOM 1790 C CA . PHE A 1 226 ? 8.562 8.036 -2.028 1.00 79.88 226 PHE A CA 1
ATOM 1791 C C . PHE A 1 226 ? 8.729 6.549 -2.380 1.00 79.88 226 PHE A C 1
ATOM 1793 O O . PHE A 1 226 ? 9.240 6.229 -3.454 1.00 79.88 226 PHE A O 1
ATOM 1800 N N . PHE A 1 227 ? 8.290 5.634 -1.509 1.00 83.19 227 PHE A N 1
ATOM 1801 C CA . PHE A 1 227 ? 8.381 4.195 -1.772 1.00 83.19 227 PHE A CA 1
ATOM 1802 C C . PHE A 1 227 ? 7.402 3.752 -2.860 1.00 83.19 227 PHE A C 1
ATOM 1804 O O . PHE A 1 227 ? 7.776 2.911 -3.681 1.00 83.19 227 PHE A O 1
ATOM 1811 N N . CYS A 1 228 ? 6.223 4.378 -2.947 1.00 83.44 228 CYS A N 1
ATOM 1812 C CA . CYS A 1 228 ? 5.293 4.173 -4.059 1.00 83.44 228 CYS A CA 1
ATOM 1813 C C . CYS A 1 228 ? 5.956 4.543 -5.392 1.00 83.44 228 CYS A C 1
ATOM 1815 O O . CYS A 1 228 ? 6.020 3.710 -6.294 1.00 83.44 228 CYS A O 1
ATOM 1817 N N . ARG A 1 229 ? 6.566 5.736 -5.491 1.00 83.88 229 ARG A N 1
ATOM 1818 C CA . ARG A 1 229 ? 7.299 6.173 -6.699 1.00 83.88 229 ARG A CA 1
ATOM 1819 C C . ARG A 1 229 ? 8.432 5.232 -7.076 1.00 83.88 229 ARG A C 1
ATOM 1821 O O . ARG A 1 229 ? 8.602 4.899 -8.246 1.00 83.88 229 ARG A O 1
ATOM 1828 N N . PHE A 1 230 ? 9.226 4.816 -6.094 1.00 87.75 230 PHE A N 1
ATOM 1829 C CA . PHE A 1 230 ? 10.354 3.923 -6.338 1.00 87.75 230 PHE A CA 1
ATOM 1830 C C . PHE A 1 230 ? 9.893 2.556 -6.855 1.00 87.75 230 PHE A C 1
ATOM 1832 O O . PHE A 1 230 ? 10.474 2.019 -7.798 1.00 87.75 230 PHE A O 1
ATOM 1839 N N . THR A 1 231 ? 8.827 2.011 -6.270 1.00 89.38 231 THR A N 1
ATOM 1840 C CA . THR A 1 231 ? 8.247 0.725 -6.677 1.00 89.38 231 THR A CA 1
ATOM 1841 C C . THR A 1 231 ? 7.596 0.826 -8.049 1.00 89.38 231 THR A C 1
ATOM 1843 O O . THR A 1 231 ? 7.850 -0.025 -8.896 1.00 89.38 231 THR A O 1
ATOM 1846 N N . TYR A 1 232 ? 6.879 1.913 -8.330 1.00 89.50 232 TYR A N 1
ATOM 1847 C CA . TYR A 1 232 ? 6.346 2.186 -9.662 1.00 89.50 232 TYR A CA 1
ATOM 1848 C C . TYR A 1 232 ? 7.450 2.276 -10.723 1.00 89.50 232 TYR A C 1
ATOM 1850 O O . TYR A 1 232 ? 7.355 1.659 -11.780 1.00 89.50 232 TYR A O 1
ATOM 1858 N N . GLY A 1 233 ? 8.569 2.939 -10.415 1.00 89.19 233 GLY A N 1
ATOM 1859 C CA . GLY A 1 233 ? 9.738 2.951 -11.297 1.00 89.19 233 GLY A CA 1
ATOM 1860 C C . GLY A 1 233 ? 10.272 1.545 -11.601 1.00 89.19 233 GLY A C 1
ATOM 1861 O O . GLY A 1 233 ? 10.645 1.260 -12.738 1.00 89.19 233 GLY A O 1
ATOM 1862 N N . LYS A 1 234 ? 10.264 0.632 -10.619 1.00 92.88 234 LYS A N 1
ATOM 1863 C CA . LYS A 1 234 ? 10.629 -0.777 -10.844 1.00 92.88 234 LYS A CA 1
ATOM 1864 C C . LYS A 1 234 ? 9.629 -1.508 -11.738 1.00 92.88 234 LYS A C 1
ATOM 1866 O O . LYS A 1 234 ? 10.071 -2.282 -12.585 1.00 92.88 234 LYS A O 1
ATOM 1871 N N . ILE A 1 235 ? 8.329 -1.245 -11.582 1.00 92.94 235 ILE A N 1
ATOM 1872 C CA . ILE A 1 235 ? 7.276 -1.788 -12.454 1.00 92.94 235 ILE A CA 1
ATOM 1873 C C . ILE A 1 235 ? 7.548 -1.373 -13.903 1.00 92.94 235 ILE A C 1
ATOM 1875 O O . ILE A 1 235 ? 7.662 -2.243 -14.762 1.00 92.94 235 ILE A O 1
ATOM 1879 N N . LEU A 1 236 ? 7.765 -0.081 -14.167 1.00 93.00 236 LEU A N 1
ATOM 1880 C CA . LEU A 1 236 ? 8.040 0.424 -15.519 1.00 93.00 236 LEU A CA 1
ATOM 1881 C C . LEU A 1 236 ? 9.297 -0.205 -16.138 1.00 93.00 236 LEU A C 1
ATOM 1883 O O . LEU A 1 236 ? 9.305 -0.583 -17.310 1.00 93.00 236 LEU A O 1
ATOM 1887 N N . ILE A 1 237 ? 10.365 -0.371 -15.350 1.00 93.94 237 ILE A N 1
ATOM 1888 C CA . ILE A 1 237 ? 11.590 -1.040 -15.813 1.00 93.94 237 ILE A CA 1
ATOM 1889 C C . ILE A 1 237 ? 11.314 -2.514 -16.150 1.00 93.94 237 ILE A C 1
ATOM 1891 O O . ILE A 1 237 ? 11.820 -3.018 -17.154 1.00 93.94 237 ILE A O 1
ATOM 1895 N N . ALA A 1 238 ? 10.540 -3.219 -15.323 1.00 94.69 238 ALA A N 1
ATOM 1896 C CA . ALA A 1 238 ? 10.186 -4.617 -15.557 1.00 94.69 238 ALA A CA 1
ATOM 1897 C C . ALA A 1 238 ? 9.283 -4.782 -16.793 1.00 94.69 238 ALA A C 1
ATOM 1899 O O . ALA A 1 238 ? 9.553 -5.652 -17.622 1.00 94.69 238 ALA A O 1
ATOM 1900 N N . GLN A 1 239 ? 8.294 -3.902 -16.977 1.00 95.12 239 GLN A N 1
ATOM 1901 C CA . GLN A 1 239 ? 7.469 -3.836 -18.186 1.00 95.12 239 GLN A CA 1
ATOM 1902 C C . GLN A 1 239 ? 8.323 -3.602 -19.436 1.00 95.12 239 GLN A C 1
ATOM 1904 O O . GLN A 1 239 ? 8.196 -4.338 -20.411 1.00 95.12 239 GLN A O 1
ATOM 1909 N N . GLY A 1 240 ? 9.257 -2.644 -19.401 1.00 95.19 240 GLY A N 1
ATOM 1910 C CA . GLY A 1 240 ? 10.159 -2.375 -20.525 1.00 95.19 240 GLY A CA 1
ATOM 1911 C C . GLY A 1 240 ? 10.999 -3.594 -20.917 1.00 95.19 240 GLY A C 1
ATOM 1912 O O . GLY A 1 240 ? 11.138 -3.897 -22.102 1.00 95.19 240 GLY A O 1
ATOM 1913 N N . LYS A 1 241 ? 11.495 -4.350 -19.928 1.00 96.44 241 LYS A N 1
ATOM 1914 C CA . LYS A 1 241 ? 12.219 -5.610 -20.168 1.00 96.44 241 LYS A CA 1
ATOM 1915 C C . LYS A 1 241 ? 11.324 -6.695 -20.771 1.00 96.44 241 LYS A C 1
ATOM 1917 O O . LYS A 1 241 ? 11.781 -7.428 -21.643 1.00 96.44 241 LYS A O 1
ATOM 1922 N N . LEU A 1 242 ? 10.071 -6.800 -20.325 1.00 95.50 242 LEU A N 1
ATOM 1923 C CA . LEU A 1 242 ? 9.089 -7.738 -20.883 1.00 95.50 242 LEU A CA 1
ATOM 1924 C C . LEU A 1 242 ? 8.785 -7.413 -22.345 1.00 95.50 242 LEU A C 1
ATOM 1926 O O . LEU A 1 242 ? 8.889 -8.288 -23.199 1.00 95.50 242 LEU A O 1
ATOM 1930 N N . VAL A 1 243 ? 8.504 -6.145 -22.652 1.00 96.69 243 VAL A N 1
ATOM 1931 C CA . VAL A 1 243 ? 8.275 -5.684 -24.029 1.00 96.69 243 VAL A CA 1
ATOM 1932 C C . VAL A 1 243 ? 9.495 -5.956 -24.903 1.00 96.69 243 VAL A C 1
ATOM 1934 O O . VAL A 1 243 ? 9.355 -6.422 -26.031 1.00 96.69 243 VAL A O 1
ATOM 1937 N N . GLU A 1 244 ? 10.701 -5.720 -24.385 1.00 96.56 244 GLU A N 1
ATOM 1938 C CA . GLU A 1 244 ? 11.934 -6.015 -25.107 1.00 96.56 244 GLU A CA 1
ATOM 1939 C C . GLU A 1 244 ? 12.086 -7.500 -25.450 1.00 96.56 244 GLU A C 1
ATOM 1941 O O . GLU A 1 244 ? 12.509 -7.826 -26.560 1.00 96.56 244 GLU A O 1
ATOM 1946 N N . LYS A 1 245 ? 11.688 -8.393 -24.543 1.00 95.62 245 LYS A N 1
ATOM 1947 C CA . LYS A 1 245 ? 11.671 -9.838 -24.790 1.00 95.62 245 LYS A CA 1
ATOM 1948 C C . LYS A 1 245 ? 10.596 -10.258 -25.789 1.00 95.62 245 LYS A C 1
ATOM 1950 O O . LYS A 1 245 ? 10.835 -11.184 -26.556 1.00 95.62 245 LYS A O 1
ATOM 1955 N N . CYS A 1 246 ? 9.470 -9.549 -25.837 1.00 95.38 246 CYS A N 1
ATOM 1956 C CA . CYS A 1 246 ? 8.403 -9.784 -26.810 1.00 95.38 246 CYS A CA 1
ATOM 1957 C C . CYS A 1 246 ? 8.695 -9.224 -28.214 1.00 95.38 246 CYS A C 1
ATOM 1959 O O . CYS A 1 246 ? 8.000 -9.605 -29.149 1.00 95.38 246 CYS A O 1
ATOM 1961 N N . LYS A 1 247 ? 9.723 -8.376 -28.409 1.00 94.31 247 LYS A N 1
ATOM 1962 C CA . LYS A 1 247 ? 10.068 -7.760 -29.715 1.00 94.31 247 LYS A CA 1
ATOM 1963 C C . LYS A 1 247 ? 10.099 -8.710 -30.929 1.00 94.31 247 LYS A C 1
ATOM 1965 O O . LYS A 1 247 ? 9.783 -8.233 -32.016 1.00 94.31 247 LYS A O 1
ATOM 1970 N N . PRO A 1 248 ? 10.468 -10.004 -30.818 1.00 94.00 248 PRO A N 1
ATOM 1971 C CA . PRO A 1 248 ? 10.409 -10.922 -31.956 1.00 94.00 248 PRO A CA 1
ATOM 1972 C C . PRO A 1 248 ? 8.995 -11.141 -32.528 1.00 94.00 248 PRO A C 1
ATOM 1974 O O . PRO A 1 248 ? 8.878 -11.505 -33.695 1.00 94.00 248 PRO A O 1
ATOM 1977 N N . SER A 1 249 ? 7.935 -10.914 -31.741 1.00 96.50 249 SER A N 1
ATOM 1978 C CA . SER A 1 249 ? 6.532 -11.068 -32.140 1.00 96.50 249 SER A CA 1
ATOM 1979 C C . SER A 1 249 ? 5.747 -9.784 -31.860 1.00 96.50 249 SER A C 1
ATOM 1981 O O . SER A 1 249 ? 5.482 -9.428 -30.713 1.00 96.50 249 SER A O 1
ATOM 1983 N N . GLN A 1 250 ? 5.309 -9.096 -32.919 1.00 96.38 250 GLN A N 1
ATOM 1984 C CA . GLN A 1 250 ? 4.496 -7.882 -32.778 1.00 96.38 250 GLN A CA 1
ATOM 1985 C C . GLN A 1 250 ? 3.186 -8.151 -32.016 1.00 96.38 250 GLN A C 1
ATOM 1987 O O . GLN A 1 250 ? 2.746 -7.314 -31.233 1.00 96.38 250 GLN A O 1
ATOM 1992 N N . GLN A 1 251 ? 2.591 -9.332 -32.205 1.00 97.12 251 GLN A N 1
ATOM 1993 C CA . GLN A 1 251 ? 1.370 -9.741 -31.511 1.00 97.12 251 GLN A CA 1
ATOM 1994 C C . GLN A 1 251 ? 1.593 -9.886 -29.998 1.00 97.12 251 GLN A C 1
ATOM 1996 O O . GLN A 1 251 ? 0.750 -9.464 -29.205 1.00 97.12 251 GLN A O 1
ATOM 2001 N N . ASP A 1 252 ? 2.739 -10.433 -29.593 1.00 96.94 252 ASP A N 1
ATOM 2002 C CA . ASP A 1 252 ? 3.102 -10.616 -28.185 1.00 96.94 252 ASP A CA 1
ATOM 2003 C C . ASP A 1 252 ? 3.350 -9.263 -27.512 1.00 96.94 252 ASP A C 1
ATOM 2005 O O . ASP A 1 252 ? 2.938 -9.058 -26.372 1.00 96.94 252 ASP A O 1
ATOM 2009 N N . VAL A 1 253 ? 3.963 -8.313 -28.231 1.00 97.12 253 VAL A N 1
ATOM 2010 C CA . VAL A 1 253 ? 4.119 -6.927 -27.764 1.00 97.12 253 VAL A CA 1
ATOM 2011 C C . VAL A 1 253 ? 2.755 -6.276 -27.552 1.00 97.12 253 VAL A C 1
ATOM 2013 O O . VAL A 1 253 ? 2.508 -5.737 -26.476 1.00 97.12 253 VAL A O 1
ATOM 2016 N N . THR A 1 254 ? 1.856 -6.344 -28.538 1.00 97.25 254 THR A N 1
ATOM 2017 C CA . THR A 1 254 ? 0.514 -5.750 -28.428 1.00 97.25 254 THR A CA 1
ATOM 2018 C C . THR A 1 254 ? -0.282 -6.366 -27.279 1.00 97.25 254 THR A C 1
ATOM 2020 O O . THR A 1 254 ? -0.943 -5.643 -26.538 1.00 97.25 254 THR A O 1
ATOM 2023 N N . THR A 1 255 ? -0.171 -7.681 -27.084 1.00 96.69 255 THR A N 1
ATOM 2024 C CA . THR A 1 255 ? -0.845 -8.386 -25.986 1.00 96.69 255 THR A CA 1
ATOM 2025 C C . THR A 1 255 ? -0.273 -7.971 -24.629 1.00 96.69 255 THR A C 1
ATOM 2027 O O . THR A 1 255 ? -1.034 -7.649 -23.723 1.00 96.69 255 THR A O 1
ATOM 2030 N N . ALA A 1 256 ? 1.057 -7.916 -24.486 1.00 95.81 256 ALA A N 1
ATOM 2031 C CA . ALA A 1 256 ? 1.706 -7.481 -23.249 1.00 95.81 256 ALA A CA 1
ATOM 2032 C C . ALA A 1 256 ? 1.329 -6.037 -22.879 1.00 95.81 256 ALA A C 1
ATOM 2034 O O . ALA A 1 256 ? 0.965 -5.778 -21.736 1.00 95.81 256 ALA A O 1
ATOM 2035 N N . VAL A 1 257 ? 1.365 -5.114 -23.847 1.00 96.31 257 VAL A N 1
ATOM 2036 C CA . VAL A 1 257 ? 0.987 -3.707 -23.636 1.00 96.31 257 VAL A CA 1
ATOM 2037 C C . VAL A 1 257 ? -0.484 -3.586 -23.246 1.00 96.31 257 VAL A C 1
ATOM 2039 O O . VAL A 1 257 ? -0.780 -2.941 -22.249 1.00 96.31 257 VAL A O 1
ATOM 2042 N N . SER A 1 258 ? -1.388 -4.286 -23.939 1.00 96.69 258 SER A N 1
ATOM 2043 C CA . SER A 1 258 ? -2.814 -4.287 -23.589 1.00 96.69 258 SER A CA 1
ATOM 2044 C C . SER A 1 258 ? -3.076 -4.809 -22.174 1.00 96.69 258 SER A C 1
ATOM 2046 O O . SER A 1 258 ? -3.951 -4.283 -21.490 1.00 96.69 258 SER A O 1
ATOM 2048 N N . ILE A 1 259 ? -2.318 -5.813 -21.713 1.00 95.25 259 ILE A N 1
ATOM 2049 C CA . ILE A 1 259 ? -2.395 -6.274 -20.322 1.00 95.25 259 ILE A CA 1
ATOM 2050 C C . ILE A 1 259 ? -1.940 -5.158 -19.376 1.00 95.25 259 ILE A C 1
ATOM 2052 O O . ILE A 1 259 ? -2.616 -4.907 -18.385 1.00 95.25 259 ILE A O 1
ATOM 2056 N N . PHE A 1 260 ? -0.822 -4.483 -19.664 1.00 94.75 260 PHE A N 1
ATOM 2057 C CA . PHE A 1 260 ? -0.313 -3.398 -18.816 1.00 94.75 260 PHE A CA 1
ATOM 2058 C C . PHE A 1 260 ? -1.274 -2.213 -18.727 1.00 94.75 260 PHE A C 1
ATOM 2060 O O . PHE A 1 260 ? -1.443 -1.677 -17.632 1.00 94.75 260 PHE A O 1
ATOM 2067 N N . ASP A 1 261 ? -1.913 -1.847 -19.837 1.00 93.25 261 ASP A N 1
ATOM 2068 C CA . ASP A 1 261 ? -2.927 -0.792 -19.878 1.00 93.25 261 ASP A CA 1
ATOM 2069 C C . ASP A 1 261 ? -4.145 -1.181 -19.030 1.00 93.25 261 ASP A C 1
ATOM 2071 O O . ASP A 1 261 ? -4.568 -0.401 -18.185 1.00 93.25 261 ASP A O 1
ATOM 2075 N N . ALA A 1 262 ? -4.618 -2.430 -19.127 1.00 92.50 262 ALA A N 1
ATOM 2076 C CA . ALA A 1 262 ? -5.707 -2.918 -18.279 1.00 92.50 262 ALA A CA 1
ATOM 2077 C C . ALA A 1 262 ? -5.357 -2.870 -16.778 1.00 92.50 262 ALA A C 1
ATOM 2079 O O . ALA A 1 262 ? -6.181 -2.458 -15.967 1.00 92.50 262 ALA A O 1
ATOM 2080 N N . VAL A 1 263 ? -4.123 -3.235 -16.393 1.00 90.62 263 VAL A N 1
ATOM 2081 C CA . VAL A 1 263 ? -3.677 -3.107 -14.989 1.00 90.62 263 VAL A CA 1
ATOM 2082 C C . VAL A 1 263 ? -3.651 -1.646 -14.548 1.00 90.62 263 VAL A C 1
ATOM 2084 O O . VAL A 1 263 ? -3.978 -1.339 -13.401 1.00 90.62 263 VAL A O 1
ATOM 2087 N N . LYS A 1 264 ? -3.217 -0.749 -15.437 1.00 89.50 264 LYS A N 1
ATOM 2088 C CA . LYS A 1 264 ? -3.151 0.681 -15.156 1.00 89.50 264 LYS A CA 1
ATOM 2089 C C . LYS A 1 264 ? -4.551 1.239 -14.905 1.00 89.50 264 LYS A C 1
ATOM 2091 O O . LYS A 1 264 ? -4.745 1.886 -13.883 1.00 89.50 264 LYS A O 1
ATOM 2096 N N . ASP A 1 265 ? -5.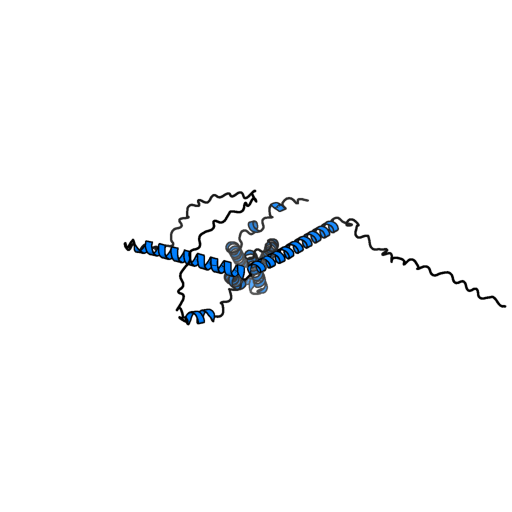501 0.923 -15.775 1.00 89.69 265 ASP A N 1
ATOM 2097 C CA . ASP A 1 265 ? -6.879 1.405 -15.677 1.00 89.69 265 ASP A CA 1
ATOM 2098 C C . ASP A 1 265 ? -7.608 0.846 -14.443 1.00 89.69 265 ASP A C 1
ATOM 2100 O O . ASP A 1 265 ? -8.389 1.555 -13.814 1.00 89.69 265 ASP A O 1
ATOM 2104 N N . GLU A 1 266 ? -7.347 -0.412 -14.069 1.00 88.38 266 GLU A N 1
ATOM 2105 C CA . GLU A 1 266 ? -8.051 -1.078 -12.964 1.00 88.38 266 GLU A CA 1
ATOM 2106 C C . GLU A 1 266 ? -7.447 -0.770 -11.580 1.00 88.38 266 GLU A C 1
ATOM 2108 O O . GLU A 1 266 ? -8.182 -0.661 -10.599 1.00 88.38 266 GLU A O 1
ATOM 2113 N N . PHE A 1 267 ? -6.120 -0.618 -11.472 1.00 82.56 267 PHE A N 1
ATOM 2114 C CA . PHE A 1 267 ? -5.433 -0.575 -10.168 1.00 82.56 267 PHE A CA 1
ATOM 2115 C C . PHE A 1 267 ? -4.562 0.653 -9.931 1.00 82.56 267 PHE A C 1
ATOM 2117 O O . PHE A 1 267 ? -4.110 0.866 -8.802 1.00 82.56 267 PHE A O 1
ATOM 2124 N N . MET A 1 268 ? -4.267 1.444 -10.960 1.00 75.00 268 MET A N 1
ATOM 2125 C CA . MET A 1 268 ? -3.416 2.617 -10.806 1.00 75.00 268 MET A CA 1
ATOM 2126 C C . MET A 1 268 ? -4.278 3.870 -10.841 1.00 75.00 268 MET A C 1
ATOM 2128 O O . MET A 1 268 ? -4.448 4.483 -11.888 1.00 75.00 268 MET A O 1
ATOM 2132 N N . CYS A 1 269 ? -4.775 4.276 -9.663 1.00 63.94 269 CYS A N 1
ATOM 2133 C CA . CYS A 1 269 ? -5.239 5.651 -9.446 1.00 63.94 269 CYS A CA 1
ATOM 2134 C C . CYS A 1 269 ? -4.183 6.604 -9.997 1.00 63.94 269 CYS A C 1
ATOM 2136 O O . CYS A 1 269 ? -3.001 6.319 -9.781 1.00 63.94 269 CYS A O 1
ATOM 2138 N N . ASP A 1 270 ? -4.595 7.686 -10.668 1.00 68.00 270 ASP A N 1
ATOM 2139 C CA . ASP A 1 270 ? -3.710 8.631 -11.357 1.00 68.00 270 ASP A CA 1
ATOM 2140 C C . ASP A 1 270 ? -2.424 8.851 -10.557 1.00 68.00 270 ASP A C 1
ATOM 2142 O O . ASP A 1 270 ? -2.361 9.596 -9.577 1.00 68.00 270 ASP A O 1
ATOM 2146 N N . ILE A 1 271 ? -1.370 8.127 -10.941 1.00 62.19 271 ILE A N 1
ATOM 2147 C CA . ILE A 1 271 ? -0.105 8.160 -10.207 1.00 62.19 271 ILE A CA 1
ATOM 2148 C C . ILE A 1 271 ? 0.465 9.566 -10.286 1.00 62.19 271 ILE A C 1
ATOM 2150 O O . ILE A 1 271 ? 1.144 9.994 -9.360 1.00 62.19 271 ILE A O 1
ATOM 2154 N N . ASP A 1 272 ? 0.137 10.299 -11.345 1.00 64.19 272 ASP A N 1
ATOM 2155 C CA . ASP A 1 272 ? 0.451 11.711 -11.499 1.00 64.19 272 ASP A CA 1
ATOM 2156 C C . ASP A 1 272 ? -0.223 12.586 -10.428 1.00 64.19 272 ASP A C 1
ATOM 2158 O O . ASP A 1 272 ? 0.351 13.598 -10.026 1.00 64.19 272 ASP A O 1
ATOM 2162 N N . GLU A 1 273 ? -1.369 12.170 -9.888 1.00 66.62 273 GLU A N 1
ATOM 2163 C CA . GLU A 1 273 ? -2.075 12.837 -8.793 1.00 66.62 273 GLU A CA 1
ATOM 2164 C C . GLU A 1 273 ? -1.472 12.461 -7.428 1.00 66.62 273 GLU A C 1
ATOM 2166 O O . GLU A 1 273 ? -1.089 13.335 -6.647 1.00 66.62 273 GLU A O 1
ATOM 2171 N N . VAL A 1 274 ? -1.236 11.167 -7.176 1.00 60.72 274 VAL A N 1
ATOM 2172 C CA . VAL A 1 274 ? -0.607 10.669 -5.929 1.00 60.72 274 VAL A CA 1
ATOM 2173 C C . VAL A 1 274 ? 0.869 11.092 -5.825 1.00 60.72 274 VAL A C 1
ATOM 2175 O O . VAL A 1 274 ? 1.418 11.320 -4.741 1.00 60.72 274 VAL A O 1
ATOM 2178 N N . CYS A 1 275 ? 1.540 11.219 -6.968 1.00 54.38 275 CYS A N 1
ATOM 2179 C CA . CYS A 1 275 ? 2.940 11.604 -7.099 1.00 54.38 275 CYS A CA 1
ATOM 2180 C C . CYS A 1 275 ? 3.122 13.026 -7.626 1.00 54.38 275 CYS A C 1
ATOM 2182 O O . CYS A 1 275 ? 4.262 13.405 -7.939 1.00 54.38 275 CYS A O 1
ATOM 2184 N N . ALA A 1 276 ? 2.076 13.854 -7.625 1.00 59.34 276 ALA A N 1
ATOM 2185 C CA . ALA A 1 276 ? 2.246 15.280 -7.825 1.00 59.34 276 ALA A CA 1
ATOM 2186 C C . ALA A 1 276 ? 3.314 15.772 -6.827 1.00 59.34 276 ALA A C 1
ATOM 2188 O O . ALA A 1 276 ? 3.285 15.414 -5.641 1.00 59.34 276 ALA A O 1
ATOM 2189 N N . PRO A 1 277 ? 4.354 16.500 -7.271 1.00 57.12 277 PRO A N 1
ATOM 2190 C CA . PRO A 1 277 ? 5.285 17.114 -6.340 1.00 57.12 277 PRO A CA 1
ATOM 2191 C C . PRO A 1 277 ? 4.455 17.993 -5.413 1.00 57.12 277 PRO A C 1
ATOM 2193 O O . PRO A 1 277 ? 3.809 18.928 -5.883 1.00 57.12 277 PRO A O 1
ATOM 2196 N N . ASN A 1 278 ? 4.437 17.652 -4.118 1.00 51.91 278 ASN A N 1
ATOM 2197 C CA . ASN A 1 278 ? 3.655 18.385 -3.132 1.00 51.91 278 ASN A CA 1
ATOM 2198 C C . ASN A 1 278 ? 3.939 19.884 -3.341 1.00 51.91 278 ASN A C 1
ATOM 2200 O O . ASN A 1 278 ? 5.110 20.283 -3.296 1.00 51.91 278 ASN A O 1
ATOM 2204 N N . PRO A 1 279 ? 2.914 20.703 -3.639 1.00 54.78 279 PRO A N 1
ATOM 2205 C CA . PRO A 1 279 ? 3.103 22.070 -4.115 1.00 54.78 279 PRO A CA 1
ATOM 2206 C C . PRO A 1 279 ? 3.891 22.935 -3.123 1.00 54.78 279 PRO A C 1
ATOM 2208 O O . PRO A 1 279 ? 4.527 23.907 -3.530 1.00 54.78 279 PRO A O 1
ATOM 2211 N N . ARG A 1 280 ? 3.962 22.537 -1.842 1.00 49.97 280 ARG A N 1
ATOM 2212 C CA . ARG A 1 280 ? 4.809 23.177 -0.824 1.00 49.97 280 ARG A CA 1
ATOM 2213 C C . ARG A 1 280 ? 6.317 23.049 -1.077 1.00 49.97 280 ARG A C 1
ATOM 2215 O O . ARG A 1 280 ? 7.077 23.847 -0.540 1.00 49.97 280 ARG A O 1
ATOM 2222 N N . PHE A 1 281 ? 6.766 22.098 -1.896 1.00 47.56 281 PHE A N 1
ATOM 2223 C CA . PHE A 1 281 ? 8.186 21.878 -2.202 1.00 47.56 281 PHE A CA 1
ATOM 2224 C C . PHE A 1 281 ? 8.643 22.481 -3.539 1.00 47.56 281 PHE A C 1
ATOM 2226 O O . PHE A 1 281 ? 9.819 22.370 -3.872 1.00 47.56 281 PHE A O 1
ATOM 2233 N N . LYS A 1 282 ? 7.774 23.188 -4.279 1.00 48.56 282 LYS A N 1
ATOM 2234 C CA . LYS A 1 282 ? 8.144 23.868 -5.539 1.00 48.56 282 LYS A CA 1
ATOM 2235 C C . LYS A 1 282 ? 9.063 25.098 -5.369 1.00 48.56 282 LYS A C 1
ATOM 2237 O O . LYS A 1 282 ? 9.431 25.701 -6.364 1.00 48.56 282 LYS A O 1
ATOM 2242 N N . LYS A 1 283 ? 9.459 25.483 -4.146 1.00 43.44 283 LYS A N 1
ATOM 2243 C CA . LYS A 1 283 ? 10.253 26.706 -3.867 1.00 43.44 283 LYS A CA 1
ATOM 2244 C C . LYS A 1 283 ? 11.726 26.478 -3.491 1.00 43.44 283 LYS A C 1
ATOM 2246 O O . LYS A 1 283 ? 12.314 27.295 -2.791 1.00 43.44 283 LYS A O 1
ATOM 2251 N N . LEU A 1 284 ? 12.342 25.393 -3.949 1.00 44.78 284 LEU A N 1
ATOM 2252 C CA . LEU A 1 284 ? 13.801 25.235 -3.882 1.00 44.78 284 LEU A CA 1
ATOM 2253 C C . LEU A 1 284 ? 14.373 25.123 -5.297 1.00 44.78 284 LEU A C 1
ATOM 2255 O O . LEU A 1 284 ? 14.973 24.115 -5.657 1.00 44.78 284 LEU A O 1
ATOM 2259 N N . GLU A 1 285 ? 14.152 26.162 -6.101 1.00 37.53 285 GLU A N 1
ATOM 2260 C CA . GLU A 1 285 ? 15.042 26.456 -7.224 1.00 37.53 285 GLU A CA 1
ATOM 2261 C C . GLU A 1 285 ? 16.353 26.994 -6.627 1.00 37.53 285 GLU A C 1
ATOM 2263 O O . GLU A 1 285 ? 16.346 27.976 -5.881 1.00 37.53 285 GLU A O 1
ATOM 2268 N N . ILE A 1 286 ? 17.447 26.264 -6.864 1.00 39.62 286 ILE A N 1
ATOM 2269 C CA . ILE A 1 286 ? 18.830 26.688 -6.597 1.00 39.62 286 ILE A CA 1
ATOM 2270 C C . ILE A 1 286 ? 19.344 27.403 -7.839 1.00 39.62 286 ILE A C 1
ATOM 2272 O O . ILE A 1 286 ? 19.116 26.849 -8.938 1.00 39.62 286 ILE A O 1
#

Foldseek 3Di:
DDDDDDDDDDDDDPDPPPPPPPVPDDPPPDDPPDPVVVVVVVVVVVVVVVVVVVVVVVVVVVVVVVVCPPVVNVVVVVVVVVVVVVVVVVVVVVVVVVVPVPPPPPPVPPPVPVDDPDDDPPPDPDPPPPDDDPDDDDDDDDDDDDDDDDDDDDDPPDPPVVVVVVVPPPPPDPQDLLNVLCVVCVVLLVLLCVQPLCVVPNVLSVQLSVLLSVLVVCVVPVHDLVVNVVSVVSNVVSLVVSLVSCVVPPVSNVSSVVSVVVCCVPPPDPNCVSPVPPPVPPPPDD

=== Feature glossary ===
A reading guide for the features in this record.

Start from the sequence.

  · Sequence gives the chain of amino acids in standard one-letter code (A=alanine, C=cysteine, …, Y=tyrosine), read N→C. It is the only feature that is directly encoded by the gene; all structural features are derived from the folded form of this sequence.

Fold it, and you get atomic coordinates and the backbone conformation that goes with them.

  · Structure coordinates are given as an mmCIF _atom_site loop: one row per atom with element, residue name, chain id, sequence number, and x/y/z position in Å. Only the four main-chain atoms per residue are included here; side chains are omitted to keep the record compact.

  · Backbone dihedral angles. Every residue except chain termini has a φ (preceding-C → N → Cα → C) and a ψ (N → Cα → C → next-N). They are reported in degrees following the IUPAC sign convention. Secondary structure is essentially a statement about which (φ, ψ) basin each residue occupies.

  · Eight-state secondary structure (DSSP): H is the canonical α-helix, G the tighter 3₁₀-helix, I the wider π-helix; E/B are β-structure, T and S are turns and bends, and '-' is everything else. DSSP derives these from the pattern of main-chain N–H···O=C hydrogen bonds, not from the sequence.

  · SS3 is a coarse helix/strand/coil call (letters a/b/c) made by the P-SEA algorithm from inter-Cα distances and dihedrals. It is less detailed than DSSP but needs only Cα positions.

Summarize the fold with a handful of shape descriptors and a per-residue structural alphabet.

  · Radius of gyration (Rg) is the root-mean-square distance of Cα atoms from their centroid — a single number for overall size and compactness. A globular domain of N residues has Rg ≈ 2.2·N^0.38 Å; an extended or disordered chain has a much larger Rg. The Cα contact count is the number of residue pairs whose Cα atoms are within 8 Å and are more than four positions apart in sequence — a standard proxy for tertiary packing density. The bounding box is the smallest axis-aligned box enclosing all Cα atoms.

  · 3Di is Foldseek's structural alphabet. Each residue is assigned one of twenty discrete states based on how its Cα sits relative to its spatial (not sequential) neighbors. Aligning 3Di strings finds structural homologs roughly as well as full 3D superposition, but orders of magnitude faster.

  · Solvent-accessible surface area (SASA) is the area in Å² traced out by the centre of a 1.4 Å probe sphere (a water molecule) rolled over the protein's van der Waals surface (Shrake–Rupley / Lee–Richards construction). Buried residues have near-zero SASA; fully exposed residues can exceed 200 Å². The total SASA scales roughly with the number of surface residues.

Ask how reliable the model is.

  · For AlphaFold models, the B-factor field carries pLDDT — the model's own estimate of local accuracy on a 0–100 scale. Regions with pLDDT<50 should be treated as essentially unmodeled; they often correspond to intrinsically disordered segments.

  · For experimental (PDB) structures, the B-factor (temperature factor) quantifies the positional spread of each atom in the crystal — a combination of thermal vibration and static disorder — in units of Å². High B-factors mark flexible loops or poorly resolved regions; low B-factors mark the rigid, well-ordered core.

  · Predicted Aligned Error (PAE) is an AlphaFold confidence matrix: entry (i, j) is the expected error in the position of residue j, in ångströms, when the prediction is superimposed on the true structure at residue i. Low PAE within a block of residues means that block is internally rigid and well-predicted; high PAE between two blocks means their relative placement is uncertain even if each block individually is confident.

Place it in context: what it resembles, what it is annotated as, and how it looks.

  · Structural nearest neighbors (via Foldseek easy-search vs the PDB). Reported per hit: target PDB id, E-value, and alignment TM-score. A TM-score above ~0.5 is the conventional threshold for 'same fold'.

  · Functional annotations link the protein to curated databases. InterPro entries identify conserved domains and families by matching the sequence against member-database signatures (Pfam, PROSITE, CDD, …). Gene Ontology (GO) terms describe molecular function, biological process, and cellular component in a controlled vocabulary. CATH places the structure in a hierarchical fold classification (Class/Architecture/Topology/Homologous-superfamily). The organism is the source species.

  · The contact map is a binary N×N matrix image: pixel (i, j) is dark where Cα_i and Cα_j are within 8 Å and |i−j|>4. Because the |i−j|>4 filter removes local helical contacts, off-diagonal stripes parallel to the main diagonal indicate parallel β-sheets; stripes perpendicular to it indicate antiparallel β-sheets. The Ramachandran plot scatters every residue's (φ, ψ) pair against the sterically allowed regions. The PAE heatmap renders the predicted-aligned-error matrix.

  · Six rendered views show the 3D structure from the faces of a cube — i.e. along ±x, ±y, ±z. Rendering representation is drawn randomly per protein from cartoon (secondary-structure ribbons), sticks (backbone bonds), or molecular surface; coloring is either N→C rainbow (blue at the N-terminus through red at the C-terminus) or one color per chain.